Protein AF-0000000074485229 (afdb_homodimer)

Solvent-accessible surface area (backbone atoms only — not comparable to full-atom values): 14677 Å² total; per-residue (Å²): 130,74,82,81,58,68,48,81,66,52,89,73,52,55,22,56,54,26,19,59,48,8,44,33,52,50,49,35,51,49,48,47,48,50,60,67,63,67,78,54,55,74,92,43,44,65,65,57,41,44,62,58,68,31,45,64,41,28,19,51,38,42,52,50,37,56,73,68,61,69,61,50,73,70,50,49,52,42,28,52,41,9,37,64,36,82,64,96,69,74,62,85,91,47,60,66,68,40,46,24,35,19,34,8,39,19,11,42,42,15,43,28,51,38,61,63,33,56,68,61,38,47,53,53,51,51,50,38,52,51,54,50,54,54,50,60,71,72,106,130,74,82,81,57,67,46,83,65,52,90,72,53,54,22,57,54,25,19,58,46,8,45,34,52,51,49,35,52,49,48,46,47,49,60,68,63,67,78,55,54,72,93,42,44,65,66,56,41,44,61,57,68,30,44,65,40,29,19,49,38,41,52,51,38,56,73,68,62,68,59,51,72,70,50,49,51,42,29,51,40,9,38,65,35,83,65,95,70,76,63,86,91,47,58,66,67,39,46,24,36,18,34,8,39,19,12,42,42,15,44,28,50,36,60,63,32,57,69,60,37,48,52,53,50,50,50,40,52,52,53,51,53,54,49,59,73,72,106

Sequence (278 aa):
MNLLQPVKDVKQMNGLTLAYIGDAVYELYVRHHLLSSGNVKPHQLHKRAIQYVSAKAQAKVLLTLLENGILTEEEQSVVRRGRNAKSGTIPKNTDVQTYRYSTAFEALIGYHFLGNNEKRVEELIRNSFVIIESEERKSMNLLQPVKDVKQMNGLTLAYIGDAVYELYVRHHLLSSGNVKPHQLHKRAIQYVSAKAQAKVLLTLLENGILTEEEQSVVRRGRNAKSGTIPKNTDVQTYRYSTAFEALIGYHFLGNNEKRVEELIRNSFVIIESEERKS

Nearest PDB structures (foldseek):
  1u61-assembly1_A  TM=9.847E-01  e=3.976E-12  Bacillus cereus
  4oun-assembly1_A-2  TM=9.691E-01  e=5.513E-11  Bacillus subtilis subsp. subtilis str. 168
  6tnn-assembly1_H  TM=9.520E-01  e=2.582E-11  Bacillus subtilis subsp. subtilis str. 168
  7vws-assembly2_B  TM=2.411E-01  e=7.900E+00  Streptomyces sp.
  6bpc-assembly2_D  TM=1.952E-01  e=6.788E+00  Plasmodium vivax Sal-1

Radius of gyration: 18.54 Å; Cα contacts (8 Å, |Δi|>4): 387; chains: 2; bounding box: 43×51×42 Å

pLDDT: mean 93.27, std 8.28, range [55.69, 98.88]

Foldseek 3Di:
DPPQAADPPLLPDFLQVLLVVLLVVLLVVLLVVLVVVVPADPVCSVVVSCLQNPLQLLLQLQVVCVVVVVDDPSLVVLLVRQLPHDDPDDDPVDDSNSNSNSSSSSSSLSSCSNVVVVVVNVVSSVSSCCSSVVVVVVD/DPPQAADPPLLPDFLQVLLVVLLVVLLVVLLVVLVVVVPADPVCSVVVSCLQNPLQLLLQLQVVCVVVVVDDPSLVVLLVRQLPHDDPDDDPVDDSNSNSNSSSSSSSLSSCSNVVVVVVNVVSSVSSCCSSVVVVVVD

Structure (mmCIF, N/CA/C/O backbone):
data_AF-0000000074485229-model_v1
#
loop_
_entity.id
_entity.type
_entity.pdbx_description
1 polymer 'Mini-ribonuclease 3'
#
loop_
_atom_site.group_PDB
_atom_site.id
_atom_site.type_symbol
_atom_site.label_atom_id
_atom_site.label_alt_id
_atom_site.label_comp_id
_atom_site.label_asym_id
_atom_site.label_entity_id
_atom_site.label_seq_id
_atom_site.pdbx_PDB_ins_code
_atom_site.Cartn_x
_atom_site.Cartn_y
_atom_site.Cartn_z
_atom_site.occupancy
_atom_site.B_iso_or_equiv
_atom_site.auth_seq_id
_atom_site.auth_comp_id
_atom_site.auth_asym_id
_atom_site.auth_atom_id
_atom_site.pdbx_PDB_model_num
ATOM 1 N N . MET A 1 1 ? 7.238 14.938 -12.336 1 55.69 1 MET A N 1
ATOM 2 C CA . MET A 1 1 ? 7.863 13.648 -12.609 1 55.69 1 MET A CA 1
ATOM 3 C C . MET A 1 1 ? 7.109 12.523 -11.914 1 55.69 1 MET A C 1
ATOM 5 O O . MET A 1 1 ? 6.586 12.703 -10.812 1 55.69 1 MET A O 1
ATOM 9 N N . ASN A 1 2 ? 6.668 11.484 -12.57 1 75.62 2 ASN A N 1
ATOM 10 C CA . ASN A 1 2 ? 5.977 10.312 -12.047 1 75.62 2 ASN A CA 1
ATOM 11 C C . ASN A 1 2 ? 6.848 9.539 -11.062 1 75.62 2 ASN A C 1
ATOM 13 O O . ASN A 1 2 ? 7.895 9.016 -11.43 1 75.62 2 ASN A O 1
ATOM 17 N N . LEU A 1 3 ? 6.461 9.641 -9.773 1 85.62 3 LEU A N 1
ATOM 18 C CA . LEU A 1 3 ? 7.254 9.039 -8.703 1 85.62 3 LEU A CA 1
ATOM 19 C C . LEU A 1 3 ? 7.199 7.516 -8.773 1 85.62 3 LEU A C 1
ATOM 21 O O . LEU A 1 3 ? 8.008 6.832 -8.141 1 85.62 3 LEU A O 1
ATOM 25 N N . LEU A 1 4 ? 6.277 6.996 -9.531 1 89 4 LEU A N 1
ATOM 26 C CA . LEU A 1 4 ? 6.176 5.551 -9.703 1 89 4 LEU A CA 1
ATOM 27 C C . LEU A 1 4 ? 6.641 5.141 -11.094 1 89 4 LEU A C 1
ATOM 29 O O . LEU A 1 4 ? 5.891 4.5 -11.844 1 89 4 LEU A O 1
ATOM 33 N N . GLN A 1 5 ? 7.82 5.473 -11.406 1 86.25 5 GLN A N 1
ATOM 34 C CA . GLN A 1 5 ? 8.398 5.164 -12.711 1 86.25 5 GLN A CA 1
ATOM 35 C C . GLN A 1 5 ? 8.797 3.695 -12.805 1 86.25 5 GLN A C 1
ATOM 37 O O . GLN A 1 5 ? 9.117 3.066 -11.789 1 86.25 5 GLN A O 1
ATOM 42 N N . PRO A 1 6 ? 8.773 3.207 -13.984 1 82.88 6 PRO A N 1
ATOM 43 C CA . PRO A 1 6 ? 9.203 1.816 -14.156 1 82.88 6 PRO A CA 1
ATOM 44 C C . PRO A 1 6 ? 10.641 1.582 -13.711 1 82.88 6 PRO A C 1
ATOM 46 O O . PRO A 1 6 ? 11.484 2.477 -13.836 1 82.88 6 PRO A O 1
ATOM 49 N N . VAL A 1 7 ? 10.789 0.484 -13.117 1 83.81 7 VAL A N 1
ATOM 50 C CA . VAL A 1 7 ? 12.125 0.07 -12.719 1 83.81 7 VAL A CA 1
ATOM 51 C C . VAL A 1 7 ? 12.727 -0.832 -13.797 1 83.81 7 VAL A C 1
ATOM 53 O O . VAL A 1 7 ? 12.023 -1.631 -14.414 1 83.81 7 VAL A O 1
ATOM 56 N N . LYS A 1 8 ? 14.008 -0.632 -13.977 1 79.12 8 LYS A N 1
ATOM 57 C CA . LYS A 1 8 ? 14.688 -1.425 -14.992 1 79.12 8 LYS A CA 1
ATOM 58 C C . LYS A 1 8 ? 14.969 -2.84 -14.5 1 79.12 8 LYS A C 1
ATOM 60 O O . LYS A 1 8 ? 15.062 -3.072 -13.289 1 79.12 8 LYS A O 1
ATOM 65 N N . ASP A 1 9 ? 14.984 -3.859 -15.367 1 88.38 9 ASP A N 1
ATOM 66 C CA . ASP A 1 9 ? 15.438 -5.227 -15.141 1 88.38 9 ASP A CA 1
ATOM 67 C C . ASP A 1 9 ? 14.5 -5.965 -14.188 1 88.38 9 ASP A C 1
ATOM 69 O O . ASP A 1 9 ? 14.945 -6.727 -13.328 1 88.38 9 ASP A O 1
ATOM 73 N N . VAL A 1 10 ? 13.227 -5.719 -14.336 1 93.06 10 VAL A N 1
ATOM 74 C CA . VAL A 1 10 ? 12.234 -6.359 -13.484 1 93.06 10 VAL A CA 1
ATOM 75 C C . VAL A 1 10 ? 12.305 -7.875 -13.648 1 93.06 10 VAL A C 1
ATOM 77 O O . VAL A 1 10 ? 12.094 -8.617 -12.688 1 93.06 10 VAL A O 1
ATOM 80 N N . LYS A 1 11 ? 12.664 -8.344 -14.805 1 93 11 LYS A N 1
ATOM 81 C CA . LYS A 1 11 ? 12.703 -9.766 -15.117 1 93 11 LYS A CA 1
ATOM 82 C C . LYS A 1 11 ? 13.773 -10.484 -14.305 1 93 11 LYS A C 1
ATOM 84 O O . LYS A 1 11 ? 13.68 -11.688 -14.062 1 93 11 LYS A O 1
ATOM 89 N N . GLN A 1 12 ? 14.719 -9.719 -13.82 1 92.06 12 GLN A N 1
ATOM 90 C CA . GLN A 1 12 ? 15.836 -10.32 -13.094 1 92.06 12 GLN A CA 1
ATOM 91 C C . GLN A 1 12 ? 15.703 -10.102 -11.594 1 92.06 12 GLN A C 1
ATOM 93 O O . GLN A 1 12 ? 16.531 -10.586 -10.812 1 92.06 12 GLN A O 1
ATOM 98 N N . MET A 1 13 ? 14.734 -9.406 -11.242 1 93.19 13 MET A N 1
ATOM 99 C CA . MET A 1 13 ? 14.562 -9.109 -9.82 1 93.19 13 MET A CA 1
ATOM 100 C C . MET A 1 13 ? 14.164 -10.367 -9.047 1 93.19 13 MET A C 1
ATOM 102 O O . MET A 1 13 ? 13.383 -11.18 -9.539 1 93.19 13 MET A O 1
ATOM 106 N N . ASN A 1 14 ? 14.727 -10.43 -7.875 1 92.81 14 ASN A N 1
ATOM 107 C CA . ASN A 1 14 ? 14.414 -11.617 -7.09 1 92.81 14 ASN A CA 1
ATOM 108 C C . ASN A 1 14 ? 12.977 -11.578 -6.57 1 92.81 14 ASN A C 1
ATOM 110 O O . ASN A 1 14 ? 12.359 -10.516 -6.516 1 92.81 14 ASN A O 1
ATOM 114 N N . GLY A 1 15 ? 12.453 -12.734 -6.164 1 95.38 15 GLY A N 1
ATOM 115 C CA . GLY A 1 15 ? 11.07 -12.906 -5.746 1 95.38 15 GLY A CA 1
ATOM 116 C C . GLY A 1 15 ? 10.703 -12.086 -4.527 1 95.38 15 GLY A C 1
ATOM 117 O O . GLY A 1 15 ? 9.602 -11.547 -4.441 1 95.38 15 GLY A O 1
ATOM 118 N N . LEU A 1 16 ? 11.609 -11.977 -3.611 1 93.88 16 LEU A N 1
ATOM 119 C CA . LEU A 1 16 ? 11.359 -11.242 -2.377 1 93.88 16 LEU A CA 1
ATOM 120 C C . LEU A 1 16 ? 11.125 -9.766 -2.666 1 93.88 16 LEU A C 1
ATOM 122 O O . LEU A 1 16 ? 10.234 -9.148 -2.084 1 93.88 16 LEU A O 1
ATOM 126 N N . THR A 1 17 ? 11.93 -9.219 -3.533 1 94.56 17 THR A N 1
ATOM 127 C CA . THR A 1 17 ? 11.82 -7.816 -3.92 1 94.56 17 THR A CA 1
ATOM 128 C C . THR A 1 17 ? 10.516 -7.559 -4.664 1 94.56 17 THR A C 1
ATOM 130 O O . THR A 1 17 ? 9.836 -6.562 -4.40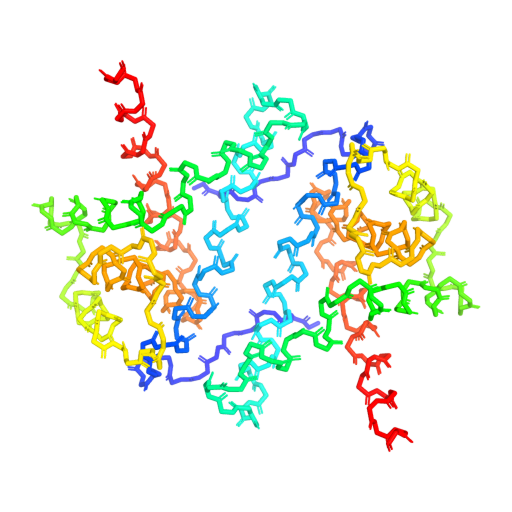6 1 94.56 17 THR A O 1
ATOM 133 N N . LEU A 1 18 ? 10.195 -8.438 -5.566 1 96.94 18 LEU A N 1
ATOM 134 C CA . LEU A 1 18 ? 8.938 -8.312 -6.293 1 96.94 18 LEU A CA 1
ATOM 135 C C . LEU A 1 18 ? 7.75 -8.383 -5.336 1 96.94 18 LEU A C 1
ATOM 137 O O . LEU A 1 18 ? 6.816 -7.586 -5.445 1 96.94 18 LEU A O 1
ATOM 141 N N . ALA A 1 19 ? 7.816 -9.336 -4.418 1 97.5 19 ALA A N 1
ATOM 142 C CA . ALA A 1 19 ? 6.73 -9.523 -3.459 1 97.5 19 ALA A CA 1
ATOM 143 C C . ALA A 1 19 ? 6.598 -8.305 -2.543 1 97.5 19 ALA A C 1
ATOM 145 O O . ALA A 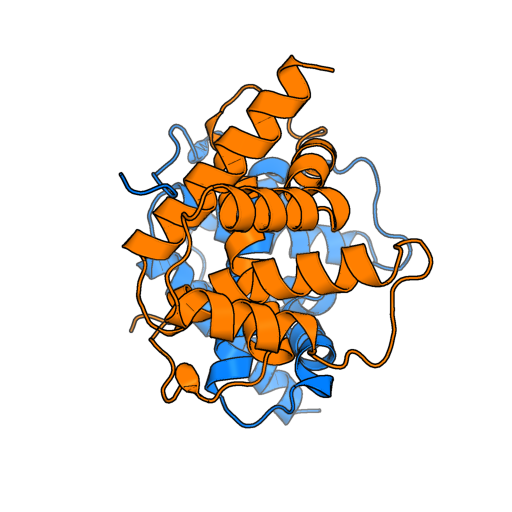1 19 ? 5.488 -7.945 -2.141 1 97.5 19 ALA A O 1
ATOM 146 N N . TYR A 1 20 ? 7.715 -7.695 -2.299 1 96.12 20 TYR A N 1
ATOM 147 C CA . TYR A 1 20 ? 7.77 -6.512 -1.448 1 96.12 20 TYR A CA 1
ATOM 148 C C . TYR A 1 20 ? 6.918 -5.387 -2.023 1 96.12 20 TYR A C 1
ATOM 150 O O . TYR A 1 20 ? 6.109 -4.785 -1.312 1 96.12 20 TYR A O 1
ATOM 158 N N . ILE A 1 21 ? 7.035 -5.156 -3.303 1 97.62 21 ILE A N 1
ATOM 159 C CA . ILE A 1 21 ? 6.277 -4.086 -3.943 1 97.62 21 ILE A CA 1
ATOM 160 C C . ILE A 1 21 ? 4.867 -4.574 -4.258 1 97.62 21 ILE A C 1
ATOM 162 O O . ILE A 1 21 ? 3.908 -3.799 -4.199 1 97.62 21 ILE A O 1
ATOM 166 N N . GLY A 1 22 ? 4.746 -5.824 -4.625 1 98.44 22 GLY A N 1
ATOM 167 C CA . GLY A 1 22 ? 3.449 -6.387 -4.98 1 98.44 22 GLY A CA 1
ATOM 168 C C . GLY A 1 22 ? 2.455 -6.359 -3.836 1 98.44 22 GLY A C 1
ATOM 169 O O . GLY A 1 22 ? 1.265 -6.113 -4.047 1 98.44 22 GLY A O 1
ATOM 170 N N . ASP A 1 23 ? 2.961 -6.617 -2.686 1 98.31 23 ASP A N 1
ATOM 171 C CA . ASP A 1 23 ? 2.121 -6.566 -1.492 1 98.31 23 ASP A CA 1
ATOM 172 C C . ASP A 1 23 ? 1.489 -5.188 -1.323 1 98.31 23 ASP A C 1
ATOM 174 O O . ASP A 1 23 ? 0.293 -5.078 -1.044 1 98.31 23 ASP A O 1
ATOM 178 N N . ALA A 1 24 ? 2.273 -4.148 -1.506 1 98.44 24 ALA A N 1
ATOM 179 C CA . ALA A 1 24 ? 1.776 -2.783 -1.363 1 98.44 24 ALA A CA 1
ATOM 180 C C . ALA A 1 24 ? 0.773 -2.447 -2.463 1 98.44 24 ALA A C 1
ATOM 182 O O . ALA A 1 24 ? -0.243 -1.796 -2.205 1 98.44 24 ALA A O 1
ATOM 183 N N . VAL A 1 25 ? 1.043 -2.912 -3.615 1 98.62 25 VAL A N 1
ATOM 184 C CA . VAL A 1 25 ? 0.147 -2.666 -4.738 1 98.62 25 VAL A CA 1
ATOM 185 C C . VAL A 1 25 ? -1.203 -3.328 -4.48 1 98.62 25 VAL A C 1
ATOM 187 O O . VAL A 1 25 ? -2.25 -2.686 -4.59 1 98.62 25 VAL A O 1
ATOM 190 N N . TYR A 1 26 ? -1.131 -4.562 -4.117 1 98.81 26 TYR A N 1
ATOM 191 C CA . TYR A 1 26 ? -2.357 -5.32 -3.896 1 98.81 26 TYR A CA 1
ATOM 192 C C . TYR A 1 26 ? -3.178 -4.711 -2.766 1 98.81 26 TYR A C 1
ATOM 194 O O . TYR A 1 26 ? -4.398 -4.57 -2.883 1 98.81 26 TYR A O 1
ATOM 202 N N . GLU A 1 27 ? -2.479 -4.336 -1.732 1 98.62 27 GLU A N 1
ATOM 203 C CA . GLU A 1 27 ? -3.123 -3.709 -0.583 1 98.62 27 GLU A CA 1
ATOM 204 C C . GLU A 1 27 ? -3.875 -2.445 -0.994 1 98.62 27 GLU A C 1
ATOM 206 O O . GLU A 1 27 ? -5.008 -2.223 -0.561 1 98.62 27 GLU A O 1
ATOM 211 N N . LEU A 1 28 ? -3.277 -1.666 -1.803 1 98.31 28 LEU A N 1
ATOM 212 C CA . LEU A 1 28 ? -3.898 -0.421 -2.242 1 98.31 28 LEU A CA 1
ATOM 213 C C . LEU A 1 28 ? -5.18 -0.696 -3.021 1 98.31 28 LEU A C 1
ATOM 215 O O . LEU A 1 28 ? -6.203 -0.048 -2.793 1 98.31 28 LEU A O 1
ATOM 219 N N . TYR A 1 29 ? -5.152 -1.66 -3.896 1 98.25 29 TYR A N 1
ATOM 220 C CA . TYR A 1 29 ? -6.324 -1.98 -4.703 1 98.25 29 TYR A CA 1
ATOM 221 C C . TYR A 1 29 ? -7.445 -2.537 -3.834 1 98.25 29 TYR A C 1
ATOM 223 O O . TYR A 1 29 ? -8.617 -2.203 -4.031 1 98.25 29 TYR A O 1
ATOM 231 N N . VAL A 1 30 ? -7.094 -3.379 -2.9 1 98.25 30 VAL A N 1
ATOM 232 C CA . VAL A 1 30 ? -8.086 -3.975 -2.014 1 98.25 30 VAL A CA 1
ATOM 233 C C . VAL A 1 30 ? -8.766 -2.883 -1.192 1 98.25 30 VAL A C 1
ATOM 235 O O . VAL A 1 30 ? -9.992 -2.842 -1.099 1 98.25 30 VAL A O 1
ATOM 238 N N . ARG A 1 31 ? -7.949 -2.014 -0.614 1 97.75 31 ARG A N 1
ATOM 239 C CA . ARG A 1 31 ? -8.5 -0.955 0.225 1 97.75 31 ARG A CA 1
ATOM 240 C C . ARG A 1 31 ? -9.383 -0.015 -0.588 1 97.75 31 ARG A C 1
ATOM 242 O O . ARG A 1 31 ? -10.453 0.39 -0.13 1 97.75 31 ARG A O 1
ATOM 249 N N . HIS A 1 32 ? -8.914 0.274 -1.77 1 97.19 32 HIS A N 1
ATOM 250 C CA . HIS A 1 32 ? -9.727 1.117 -2.639 1 97.19 32 HIS A CA 1
ATOM 251 C C . HIS A 1 32 ? -11.047 0.437 -2.992 1 97.19 32 HIS A C 1
ATOM 253 O O . HIS A 1 32 ? -12.102 1.077 -2.992 1 97.19 32 HIS A O 1
ATOM 259 N N . HIS A 1 33 ? -11.016 -0.812 -3.318 1 96.19 33 HIS A N 1
ATOM 260 C CA . HIS A 1 33 ? -12.195 -1.604 -3.654 1 96.19 33 HIS A CA 1
ATOM 261 C C . HIS A 1 33 ? -13.211 -1.589 -2.518 1 96.19 33 HIS A C 1
ATOM 263 O O . HIS A 1 33 ? -14.398 -1.369 -2.748 1 96.19 33 HIS A O 1
ATOM 269 N N . LEU A 1 34 ? -12.734 -1.811 -1.323 1 95.5 34 LEU A N 1
ATOM 270 C CA . LEU A 1 34 ? -13.594 -1.853 -0.15 1 95.5 34 LEU A CA 1
ATOM 271 C C . LEU A 1 34 ? -14.211 -0.483 0.123 1 95.5 34 LEU A C 1
ATOM 273 O O . LEU A 1 34 ? -15.391 -0.381 0.457 1 95.5 34 LEU A O 1
ATOM 277 N N . LEU A 1 35 ? -13.414 0.523 -0.069 1 93.25 35 LEU A N 1
ATOM 278 C CA . LEU A 1 35 ? -13.891 1.885 0.14 1 93.25 35 LEU A CA 1
ATOM 279 C C . LEU A 1 35 ? -14.945 2.256 -0.9 1 93.25 35 LEU A C 1
ATOM 281 O O . LEU A 1 35 ? -15.961 2.869 -0.568 1 93.25 35 LEU A O 1
ATOM 285 N N . SER A 1 36 ? -14.68 1.874 -2.09 1 90.5 36 SER A N 1
ATOM 286 C CA . SER A 1 36 ? -15.531 2.26 -3.213 1 90.5 36 SER A CA 1
ATOM 287 C C . SER A 1 36 ? -16.844 1.489 -3.203 1 90.5 36 SER A C 1
ATOM 289 O O . SER A 1 36 ? -17.828 1.924 -3.805 1 90.5 36 SER A O 1
ATOM 291 N N . SER A 1 37 ? -16.844 0.383 -2.592 1 87.19 37 SER A N 1
ATOM 292 C CA . SER A 1 37 ? -18.062 -0.42 -2.545 1 87.19 37 SER A CA 1
ATOM 293 C C . SER A 1 37 ? -19.125 0.256 -1.702 1 87.19 37 SER A C 1
ATOM 295 O O . SER A 1 37 ? -20.328 0.015 -1.899 1 87.19 37 SER A O 1
ATOM 297 N N . GLY A 1 38 ? -18.75 1.094 -0.74 1 81.62 38 GLY A N 1
ATOM 298 C CA . GLY A 1 38 ? -19.672 1.838 0.1 1 81.62 38 GLY A CA 1
ATOM 299 C C . GLY A 1 38 ? -20.422 0.961 1.09 1 81.62 38 GLY A C 1
ATOM 300 O O . GLY A 1 38 ? -21.219 1.456 1.887 1 81.62 38 GLY A O 1
ATOM 301 N N . ASN A 1 39 ? -20.156 -0.264 1.121 1 81.12 39 ASN A N 1
ATOM 302 C CA . ASN A 1 39 ? -20.891 -1.204 1.95 1 81.12 39 ASN A CA 1
ATOM 303 C C . ASN A 1 39 ? -20.125 -1.563 3.219 1 81.12 39 ASN A C 1
ATOM 305 O O . ASN A 1 39 ? -20.594 -2.389 4.012 1 81.12 39 ASN A O 1
ATOM 309 N N . VAL A 1 40 ? -19 -0.983 3.365 1 85.75 40 VAL A N 1
ATOM 310 C CA . VAL A 1 40 ? -18.203 -1.343 4.531 1 85.75 40 VAL A CA 1
ATOM 311 C C . VAL A 1 40 ? -18.016 -0.12 5.426 1 85.75 40 VAL A C 1
ATOM 313 O O . VAL A 1 40 ? -17.578 0.935 4.965 1 85.75 40 VAL A O 1
ATOM 316 N N . LYS A 1 41 ? -18.359 -0.248 6.691 1 88.19 41 LYS A N 1
ATOM 317 C CA . LYS A 1 41 ? -18.156 0.825 7.66 1 88.19 41 LYS A CA 1
ATOM 318 C C . LYS A 1 41 ? -16.672 1.042 7.941 1 88.19 41 LYS A C 1
ATOM 320 O O . LYS A 1 41 ? -15.891 0.09 7.938 1 88.19 41 LYS A O 1
ATOM 325 N N . PRO A 1 42 ? -16.312 2.24 8.25 1 87.19 42 PRO A N 1
ATOM 326 C CA . PRO A 1 42 ? -14.906 2.559 8.484 1 87.19 42 PRO A CA 1
ATOM 327 C C . PRO A 1 42 ? -14.25 1.621 9.492 1 87.19 42 PRO A C 1
ATOM 329 O O . PRO A 1 42 ? -13.109 1.187 9.281 1 87.19 42 PRO A O 1
ATOM 332 N N . HIS A 1 43 ? -15 1.283 10.5 1 88.31 43 HIS A N 1
ATOM 333 C CA . HIS A 1 43 ? -14.406 0.498 11.57 1 88.31 43 HIS A CA 1
ATOM 334 C C . HIS A 1 43 ? -14.273 -0.968 11.172 1 88.31 43 HIS A C 1
ATOM 336 O O . HIS A 1 43 ? -13.633 -1.753 11.883 1 88.31 43 HIS A O 1
ATOM 342 N N . GLN A 1 44 ? -14.773 -1.329 9.977 1 93.56 44 GLN A N 1
ATOM 343 C CA . GLN A 1 44 ? -14.727 -2.715 9.523 1 93.56 44 GLN A CA 1
ATOM 344 C C . GLN A 1 44 ? -13.773 -2.873 8.344 1 93.56 44 GLN A C 1
ATOM 346 O O . GLN A 1 44 ? -13.492 -3.992 7.91 1 93.56 44 GLN A O 1
ATOM 351 N N . LEU A 1 45 ? -13.305 -1.81 7.855 1 94.81 45 LEU A N 1
ATOM 352 C CA . LEU A 1 45 ? -12.508 -1.817 6.633 1 94.81 45 LEU A CA 1
ATOM 353 C C . LEU A 1 45 ? -11.289 -2.717 6.785 1 94.81 45 LEU A C 1
ATOM 355 O O . LEU A 1 45 ? -11 -3.537 5.91 1 94.81 45 LEU A O 1
ATOM 359 N N . HIS A 1 46 ? -10.633 -2.594 7.961 1 93.94 46 HIS A N 1
ATOM 360 C CA . HIS A 1 46 ? -9.422 -3.379 8.188 1 93.94 46 HIS A CA 1
ATOM 361 C C . HIS A 1 46 ? -9.734 -4.871 8.219 1 93.94 46 HIS A C 1
ATOM 363 O O . HIS A 1 46 ? -9.039 -5.664 7.578 1 93.94 46 HIS A O 1
ATOM 369 N N . LYS A 1 47 ? -10.688 -5.125 8.93 1 95.06 47 LYS A N 1
ATOM 370 C CA . LYS A 1 47 ? -11.086 -6.52 9.055 1 95.06 47 LYS A CA 1
ATOM 371 C C . LYS A 1 47 ? -11.484 -7.105 7.703 1 95.06 47 LYS A C 1
ATOM 373 O O . LYS A 1 47 ? -11.109 -8.234 7.371 1 95.06 47 LYS A O 1
ATOM 378 N N . ARG A 1 48 ? -12.234 -6.375 6.938 1 96.12 48 ARG A N 1
ATOM 379 C CA . ARG A 1 48 ? -12.664 -6.836 5.625 1 96.12 48 ARG A CA 1
ATOM 380 C C . ARG A 1 48 ? -11.477 -6.969 4.672 1 96.12 48 ARG A C 1
ATOM 382 O O . ARG A 1 48 ? -11.453 -7.863 3.824 1 96.12 48 ARG A O 1
ATOM 389 N N . ALA A 1 49 ? -10.562 -6.102 4.816 1 97.62 49 ALA A N 1
ATOM 390 C CA . ALA A 1 49 ? -9.375 -6.156 3.959 1 97.62 49 ALA A CA 1
ATOM 391 C C . ALA A 1 49 ? -8.609 -7.457 4.172 1 97.62 49 ALA A C 1
ATOM 393 O O . ALA A 1 49 ? -8.039 -8.016 3.229 1 97.62 49 ALA A O 1
ATOM 394 N N . ILE A 1 50 ? -8.586 -7.902 5.375 1 97.38 50 ILE A N 1
ATOM 395 C CA . ILE A 1 50 ? -7.852 -9.109 5.727 1 97.38 50 ILE A CA 1
ATOM 396 C C . ILE A 1 50 ? -8.359 -10.281 4.883 1 97.38 50 ILE A C 1
ATOM 398 O O . ILE A 1 50 ? -7.578 -11.148 4.484 1 97.38 50 ILE A O 1
ATOM 402 N N . GLN A 1 51 ? -9.578 -10.266 4.473 1 96.88 51 GLN A N 1
ATOM 403 C CA . GLN A 1 51 ? -10.18 -11.328 3.672 1 96.88 51 GLN A CA 1
ATOM 404 C C . GLN A 1 51 ? -9.555 -11.383 2.281 1 96.88 51 GLN A C 1
ATOM 406 O O . GLN A 1 51 ? -9.617 -12.414 1.606 1 96.88 51 GLN A O 1
ATOM 411 N N . TYR A 1 52 ? -9 -10.336 1.932 1 98.12 52 TYR A N 1
ATOM 412 C CA . TYR A 1 52 ? -8.391 -10.258 0.607 1 98.12 52 TYR A CA 1
ATOM 413 C C . TYR A 1 52 ? -6.879 -10.414 0.689 1 98.12 52 TYR A C 1
ATOM 415 O O . TYR A 1 52 ? -6.262 -11.023 -0.194 1 98.12 52 TYR A O 1
ATOM 423 N N . VAL A 1 53 ? -6.297 -9.898 1.821 1 98.44 53 VAL A N 1
ATOM 424 C CA . VAL A 1 53 ? -4.848 -9.719 1.787 1 98.44 53 VAL A CA 1
ATOM 425 C C . VAL A 1 53 ? -4.172 -10.812 2.611 1 98.44 53 VAL A C 1
ATOM 427 O O . VAL A 1 53 ? -2.945 -10.938 2.594 1 98.44 53 VAL A O 1
ATOM 430 N N . SER A 1 54 ? -4.922 -11.594 3.314 1 97.25 54 SER A N 1
ATOM 431 C CA . SER A 1 54 ? -4.316 -12.664 4.098 1 97.25 54 SER A CA 1
ATOM 432 C C . SER A 1 54 ? -3.559 -13.641 3.207 1 97.25 54 SER A C 1
ATOM 434 O O . SER A 1 54 ? -3.896 -13.812 2.033 1 97.25 54 SER A O 1
ATOM 436 N N . ALA A 1 55 ? -2.537 -14.281 3.879 1 97.12 55 ALA A N 1
ATOM 437 C CA . ALA A 1 55 ? -1.754 -15.273 3.152 1 97.12 55 ALA A CA 1
ATOM 438 C C . ALA A 1 55 ? -2.654 -16.359 2.576 1 97.12 55 ALA A C 1
ATOM 440 O O . ALA A 1 55 ? -2.473 -16.781 1.431 1 97.12 55 ALA A O 1
ATOM 441 N N . LYS A 1 56 ? -3.578 -16.797 3.328 1 97.25 56 LYS A N 1
ATOM 442 C CA . LYS A 1 56 ? -4.5 -17.844 2.896 1 97.25 56 LYS A CA 1
ATOM 443 C C . LYS A 1 56 ? -5.301 -17.391 1.675 1 97.25 56 LYS A C 1
ATOM 445 O O . LYS A 1 56 ? -5.449 -18.156 0.714 1 97.25 56 LYS A O 1
ATOM 450 N N . ALA A 1 57 ? -5.848 -16.219 1.685 1 98.12 57 ALA A N 1
ATOM 451 C CA . ALA A 1 57 ? -6.629 -15.688 0.569 1 98.12 57 ALA A CA 1
ATOM 452 C C . ALA A 1 57 ? -5.773 -15.562 -0.688 1 98.12 57 ALA A C 1
ATOM 454 O O . ALA A 1 57 ? -6.199 -15.945 -1.778 1 98.12 57 ALA A O 1
ATOM 455 N N . GLN A 1 58 ? -4.594 -15.008 -0.513 1 98.69 58 GLN A N 1
ATOM 456 C CA . GLN A 1 58 ? -3.709 -14.797 -1.652 1 98.69 58 GLN A CA 1
ATOM 457 C C . GLN A 1 58 ? -3.264 -16.125 -2.26 1 98.69 58 GLN A C 1
ATOM 459 O O . GLN A 1 58 ? -3.182 -16.25 -3.482 1 98.69 58 GLN A O 1
ATOM 464 N N . ALA A 1 59 ? -2.959 -17.031 -1.382 1 98.38 59 ALA A N 1
ATOM 465 C CA . ALA A 1 59 ? -2.596 -18.359 -1.864 1 98.38 59 ALA A CA 1
ATOM 466 C C . ALA A 1 59 ? -3.738 -18.984 -2.658 1 98.38 59 ALA A C 1
ATOM 468 O O . ALA A 1 59 ? -3.52 -19.547 -3.736 1 98.38 59 ALA A O 1
ATOM 469 N N . LYS A 1 60 ? -4.91 -18.906 -2.148 1 98.38 60 LYS A N 1
ATOM 470 C CA . LYS A 1 60 ? -6.082 -19.453 -2.83 1 98.38 60 LYS A CA 1
ATOM 471 C C . LYS A 1 60 ? -6.27 -18.812 -4.203 1 98.38 60 LYS A C 1
ATOM 473 O O . LYS A 1 60 ? -6.559 -19.5 -5.184 1 98.38 60 LYS A O 1
ATOM 478 N N . VAL A 1 61 ? -6.148 -17.531 -4.242 1 98.81 61 VAL A N 1
ATOM 479 C CA . VAL A 1 61 ? -6.273 -16.797 -5.5 1 98.81 61 VAL A CA 1
ATOM 480 C C . VAL A 1 61 ? -5.266 -17.344 -6.512 1 98.81 61 VAL A C 1
ATOM 482 O O . VAL A 1 61 ? -5.629 -17.688 -7.641 1 98.81 61 VAL A O 1
ATOM 485 N N . LEU A 1 62 ? -4.02 -17.406 -6.086 1 98.88 62 LEU A N 1
ATOM 486 C CA . LEU A 1 62 ? -2.971 -17.828 -7.012 1 98.88 62 LEU A CA 1
ATOM 487 C C . LEU A 1 62 ? -3.215 -19.25 -7.508 1 98.88 62 LEU A C 1
ATOM 489 O O . LEU A 1 62 ? -3.072 -19.531 -8.703 1 98.88 62 LEU A O 1
ATOM 493 N N . LEU A 1 63 ? -3.516 -20.109 -6.582 1 98.62 63 LEU A N 1
ATOM 494 C CA . LEU A 1 63 ? -3.754 -21.5 -6.949 1 98.62 63 LEU A CA 1
ATOM 495 C C . LEU A 1 63 ? -4.93 -21.609 -7.918 1 98.62 63 LEU A C 1
ATOM 497 O O . LEU A 1 63 ? -4.883 -22.406 -8.867 1 98.62 63 LEU A O 1
ATOM 501 N N . THR A 1 64 ? -5.973 -20.859 -7.699 1 98.75 64 THR A N 1
ATOM 502 C CA . THR A 1 64 ? -7.125 -20.844 -8.594 1 98.75 64 THR A CA 1
ATOM 503 C C . THR A 1 64 ? -6.734 -20.344 -9.977 1 98.75 64 THR A C 1
ATOM 505 O O . THR A 1 64 ? -7.172 -20.891 -10.992 1 98.75 64 THR A O 1
ATOM 508 N N . LEU A 1 65 ? -5.941 -19.297 -10.031 1 98.75 65 LEU A N 1
ATOM 509 C CA . LEU A 1 65 ? -5.469 -18.766 -11.305 1 98.75 65 LEU A CA 1
ATOM 510 C C . LEU A 1 65 ? -4.656 -19.812 -12.062 1 98.75 65 LEU A C 1
ATOM 512 O O . LEU A 1 65 ? -4.793 -19.938 -13.281 1 98.75 65 LEU A O 1
ATOM 516 N N . LEU A 1 66 ? -3.812 -20.5 -11.336 1 98.56 66 LEU A N 1
ATOM 517 C CA . LEU A 1 66 ? -2.994 -21.547 -11.93 1 98.56 66 LEU A CA 1
ATOM 518 C C . LEU A 1 66 ? -3.865 -22.688 -12.461 1 98.56 66 LEU A C 1
ATOM 520 O O . LEU A 1 66 ? -3.688 -23.125 -13.594 1 98.56 66 LEU A O 1
ATOM 524 N N . GLU A 1 67 ? -4.746 -23.062 -11.672 1 98.25 67 GLU A N 1
ATOM 525 C CA . GLU A 1 67 ? -5.629 -24.172 -12.023 1 98.25 67 GLU A CA 1
ATOM 526 C C . GLU A 1 67 ? -6.461 -23.844 -13.258 1 98.25 67 GLU A C 1
ATOM 528 O O . GLU A 1 67 ? -6.734 -24.719 -14.078 1 98.25 67 GLU A O 1
ATOM 533 N N . ASN A 1 68 ? -6.883 -22.625 -13.414 1 98.12 68 ASN A N 1
ATOM 534 C CA . ASN A 1 68 ? -7.75 -22.203 -14.508 1 98.12 68 ASN A CA 1
ATOM 535 C C . ASN A 1 68 ? -6.945 -21.812 -15.75 1 98.12 68 ASN A C 1
ATOM 537 O O . ASN A 1 68 ? -7.512 -21.375 -16.75 1 98.12 68 ASN A O 1
ATOM 541 N N . GLY A 1 69 ? -5.691 -21.891 -15.695 1 97.69 69 GLY A N 1
ATOM 542 C CA . GLY A 1 69 ? -4.844 -21.641 -16.844 1 97.69 69 GLY A CA 1
ATOM 543 C C . GLY A 1 69 ? -4.812 -20.172 -17.25 1 97.69 69 GLY A C 1
ATOM 544 O O . GLY A 1 69 ? -4.668 -19.859 -18.438 1 97.69 69 GLY A O 1
ATOM 545 N N . ILE A 1 70 ? -4.973 -19.344 -16.297 1 98.12 70 ILE A N 1
ATOM 546 C CA . ILE A 1 70 ? -5.086 -17.906 -16.562 1 98.12 70 ILE A CA 1
ATOM 547 C C . ILE A 1 70 ? -3.695 -17.312 -16.75 1 98.12 70 ILE A C 1
ATOM 549 O O . ILE A 1 70 ? -3.537 -16.297 -17.453 1 98.12 70 ILE A O 1
ATOM 553 N N . LEU A 1 71 ? -2.686 -17.891 -16.141 1 98.75 71 LEU A N 1
ATOM 554 C CA . LEU A 1 71 ? -1.347 -17.312 -16.125 1 98.75 71 LEU A CA 1
ATOM 555 C C . LEU A 1 71 ? -0.529 -17.781 -17.328 1 98.75 71 LEU A C 1
ATOM 557 O O . LEU A 1 71 ? -0.6 -18.953 -17.703 1 98.75 71 LEU A O 1
ATOM 561 N N . THR A 1 72 ? 0.175 -16.891 -17.938 1 98.44 72 THR A N 1
ATOM 562 C CA . THR A 1 72 ? 1.095 -17.234 -19.016 1 98.44 72 THR A CA 1
ATOM 563 C C . THR A 1 72 ? 2.301 -18 -18.469 1 98.44 72 THR A C 1
ATOM 565 O O . THR A 1 72 ? 2.508 -18.062 -17.266 1 98.44 72 THR A O 1
ATOM 568 N N . GLU A 1 73 ? 3.109 -18.547 -19.391 1 98.06 73 GLU A N 1
ATOM 569 C CA . GLU A 1 73 ? 4.328 -19.234 -18.984 1 98.06 73 GLU A CA 1
A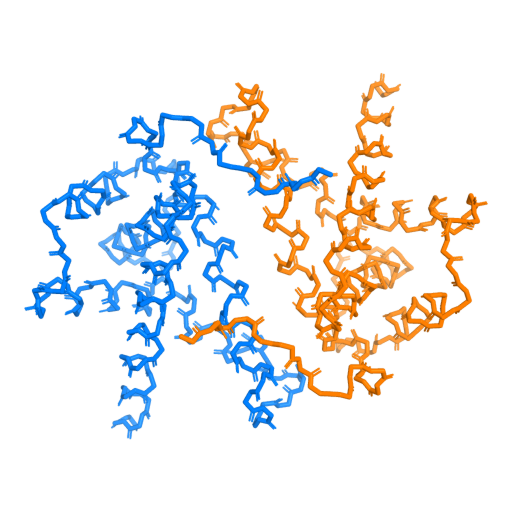TOM 570 C C . GLU A 1 73 ? 5.297 -18.297 -18.281 1 98.06 73 GLU A C 1
ATOM 572 O O . GLU A 1 73 ? 5.953 -18.688 -17.312 1 98.06 73 GLU A O 1
ATOM 577 N N . GLU A 1 74 ? 5.41 -17.141 -18.797 1 98.06 74 GLU A N 1
ATOM 578 C CA . GLU A 1 74 ? 6.266 -16.141 -18.172 1 98.06 74 GLU A CA 1
ATOM 579 C C . GLU A 1 74 ? 5.812 -15.836 -16.75 1 98.06 74 GLU A C 1
ATOM 581 O O . GLU A 1 74 ? 6.637 -15.742 -15.828 1 98.06 74 GLU A O 1
ATOM 586 N N . GLU A 1 75 ? 4.57 -15.734 -16.562 1 98.75 75 GLU A N 1
ATOM 587 C CA . GLU A 1 75 ? 4.008 -15.461 -15.234 1 98.75 75 GLU A CA 1
ATOM 588 C C . GLU A 1 75 ? 4.219 -16.641 -14.289 1 98.75 75 GLU A C 1
ATOM 590 O O . GLU A 1 75 ? 4.473 -16.438 -13.102 1 98.75 75 GLU A O 1
ATOM 595 N N . GLN A 1 76 ? 4.109 -17.828 -14.82 1 98.62 76 GLN A N 1
ATOM 596 C CA . GLN A 1 76 ? 4.355 -19 -13.992 1 98.62 76 GLN A CA 1
ATOM 597 C C . GLN A 1 76 ? 5.805 -19.047 -13.523 1 98.62 76 GLN A C 1
ATOM 599 O O . GLN A 1 76 ? 6.086 -19.5 -12.414 1 98.62 76 GLN A O 1
ATOM 604 N N . SER A 1 77 ? 6.668 -18.562 -14.359 1 98.25 77 SER A N 1
ATOM 605 C CA . SER A 1 77 ? 8.07 -18.469 -13.953 1 98.25 77 SER A CA 1
ATOM 606 C C . SER A 1 77 ? 8.25 -17.484 -12.805 1 98.25 77 SER A C 1
ATOM 608 O O . SER A 1 77 ? 9.016 -17.75 -11.875 1 98.25 77 SER A O 1
ATOM 610 N N . VAL A 1 78 ? 7.566 -16.375 -12.852 1 98.44 78 VAL A N 1
ATOM 611 C CA . VAL A 1 78 ? 7.613 -15.383 -11.789 1 98.44 78 VAL A CA 1
ATOM 612 C C . VAL A 1 78 ? 7.047 -15.977 -10.5 1 98.44 78 VAL A C 1
ATOM 614 O O . VAL A 1 78 ? 7.59 -15.75 -9.414 1 98.44 78 VAL A O 1
ATOM 617 N N . VAL A 1 79 ? 5.941 -16.719 -10.68 1 98.69 79 VAL A N 1
ATOM 618 C CA . VAL A 1 79 ? 5.305 -17.375 -9.547 1 98.69 79 VAL A CA 1
ATOM 619 C C . VAL A 1 79 ? 6.289 -18.328 -8.875 1 98.69 79 VAL A C 1
ATOM 621 O O . VAL A 1 79 ? 6.41 -18.359 -7.648 1 98.69 79 VAL A O 1
ATOM 624 N N . ARG A 1 80 ? 7.012 -19.094 -9.648 1 97.81 80 ARG A N 1
ATOM 625 C CA . ARG A 1 80 ? 8 -20.016 -9.094 1 97.81 80 ARG A CA 1
ATOM 626 C C . ARG A 1 80 ? 9.102 -19.25 -8.359 1 97.81 80 ARG A C 1
ATOM 628 O O . ARG A 1 80 ? 9.531 -19.656 -7.281 1 97.81 80 ARG A O 1
ATOM 635 N N . ARG A 1 81 ? 9.492 -18.219 -8.922 1 96.44 81 ARG A N 1
ATOM 636 C CA . ARG A 1 81 ? 10.508 -17.375 -8.289 1 96.44 81 ARG A CA 1
ATOM 637 C C . ARG A 1 81 ? 10.016 -16.828 -6.953 1 96.44 81 ARG A C 1
ATOM 639 O O . ARG A 1 81 ? 10.766 -16.797 -5.977 1 96.44 81 ARG A O 1
ATOM 646 N N . GLY A 1 82 ? 8.781 -16.375 -6.938 1 97.19 82 GLY A N 1
ATOM 647 C CA . GLY A 1 82 ? 8.18 -15.883 -5.707 1 97.19 82 GLY A CA 1
ATOM 648 C C . GLY A 1 82 ? 8.008 -16.953 -4.652 1 97.19 82 GLY A C 1
ATOM 649 O O . GLY A 1 82 ? 8.273 -16.719 -3.471 1 97.19 82 GLY A O 1
ATOM 650 N N . ARG A 1 83 ? 7.637 -18.047 -5.113 1 96.44 83 ARG A N 1
ATOM 651 C CA . ARG A 1 83 ? 7.41 -19.172 -4.211 1 96.44 83 ARG A CA 1
ATOM 652 C C . ARG A 1 83 ? 8.711 -19.609 -3.537 1 96.44 83 ARG A C 1
ATOM 654 O O . ARG A 1 83 ? 8.703 -20.031 -2.379 1 96.44 83 ARG A O 1
ATOM 661 N N . ASN A 1 84 ? 9.781 -19.469 -4.203 1 93.56 84 ASN A N 1
ATOM 662 C CA . ASN A 1 84 ? 11.07 -19.953 -3.729 1 93.56 84 ASN A CA 1
ATOM 663 C C . ASN A 1 84 ? 11.867 -18.844 -3.037 1 93.56 84 ASN A C 1
ATOM 665 O O . ASN A 1 84 ? 13.023 -19.062 -2.656 1 93.56 84 ASN A O 1
ATOM 669 N N . ALA A 1 85 ? 11.211 -17.75 -3.002 1 89.31 85 ALA A N 1
ATOM 670 C CA . ALA A 1 85 ? 11.906 -16.625 -2.377 1 89.31 85 ALA A CA 1
ATOM 671 C C . ALA A 1 85 ? 12.227 -16.922 -0.915 1 89.31 85 ALA A C 1
ATOM 673 O O . ALA A 1 85 ? 11.383 -17.453 -0.183 1 89.31 85 ALA A O 1
ATOM 674 N N . LYS A 1 86 ? 13.414 -16.891 -0.568 1 75.38 86 LYS A N 1
ATOM 675 C CA . LYS A 1 86 ? 13.859 -17.203 0.785 1 75.38 86 LYS A CA 1
ATOM 676 C C . LYS A 1 86 ? 13.672 -16.016 1.72 1 75.38 86 LYS A C 1
ATOM 678 O O . LYS A 1 86 ? 14.211 -14.938 1.471 1 75.38 86 LYS A O 1
ATOM 683 N N . SER A 1 87 ? 12.547 -16.172 2.527 1 69.19 87 SER A N 1
ATOM 684 C CA . SER A 1 87 ? 12.438 -15.188 3.598 1 69.19 87 SER A CA 1
ATOM 685 C C . SER A 1 87 ? 12.969 -15.742 4.914 1 69.19 87 SER A C 1
ATOM 687 O O . SER A 1 87 ? 12.969 -16.953 5.129 1 69.19 87 SER A O 1
ATOM 689 N N . GLY A 1 88 ? 13.844 -15.094 5.516 1 63.19 88 GLY A N 1
ATOM 690 C CA . GLY A 1 88 ? 14.469 -15.547 6.746 1 63.19 88 GLY A CA 1
ATOM 691 C C . GLY A 1 88 ? 13.477 -16.078 7.758 1 63.19 88 GLY A C 1
ATOM 692 O O . GLY A 1 88 ? 13.797 -16.969 8.547 1 63.19 88 GLY A O 1
ATOM 693 N N . THR A 1 89 ? 12.312 -15.555 7.801 1 67 89 THR A N 1
ATOM 694 C CA . THR A 1 89 ? 11.367 -15.953 8.844 1 67 89 THR A CA 1
ATOM 695 C C . THR A 1 89 ? 9.992 -16.25 8.242 1 67 89 THR A C 1
ATOM 697 O O . THR A 1 89 ? 9.531 -15.516 7.359 1 67 89 THR A O 1
ATOM 700 N N . ILE A 1 90 ? 9.57 -17.422 8.523 1 72.12 90 ILE A N 1
ATOM 701 C CA . ILE A 1 90 ? 8.195 -17.75 8.164 1 72.12 90 ILE A CA 1
ATOM 702 C C . ILE A 1 90 ? 7.262 -17.438 9.328 1 72.12 90 ILE A C 1
ATOM 704 O O . ILE A 1 90 ? 7.543 -17.812 10.477 1 72.12 90 ILE A O 1
ATOM 708 N N . PRO A 1 91 ? 6.156 -16.812 8.953 1 75.5 91 PRO A N 1
ATOM 709 C CA . PRO A 1 91 ? 5.203 -16.516 10.023 1 75.5 91 PRO A CA 1
ATOM 710 C C . PRO A 1 91 ? 4.754 -17.766 10.773 1 75.5 91 PRO A C 1
ATOM 712 O O . PRO A 1 91 ? 4.543 -18.812 10.156 1 75.5 91 PRO A O 1
ATOM 715 N N . LYS A 1 92 ? 4.672 -17.641 12.008 1 76.81 92 LYS A N 1
ATOM 716 C CA . LYS A 1 92 ? 4.383 -18.766 12.906 1 76.81 92 LYS A CA 1
ATOM 717 C C . LYS A 1 92 ? 2.992 -19.328 12.641 1 76.81 92 LYS A C 1
ATOM 719 O O . LYS A 1 92 ? 2.789 -20.547 12.719 1 76.81 92 LYS A O 1
ATOM 724 N N . ASN A 1 93 ? 2.131 -18.547 12.352 1 85.62 93 ASN A N 1
ATOM 725 C CA . ASN A 1 93 ? 0.738 -18.969 12.297 1 85.62 93 ASN A CA 1
ATOM 726 C C . ASN A 1 93 ? 0.31 -19.312 10.875 1 85.62 93 ASN A C 1
ATOM 728 O O . ASN A 1 93 ? -0.885 -19.391 10.578 1 85.62 93 ASN A O 1
ATOM 732 N N . THR A 1 94 ? 1.194 -19.438 9.945 1 89.75 94 THR A N 1
ATOM 733 C CA . THR A 1 94 ? 0.905 -19.75 8.547 1 89.75 94 THR A CA 1
ATOM 734 C C . THR A 1 94 ? 1.742 -20.938 8.078 1 89.75 94 THR A C 1
ATOM 736 O O . THR A 1 94 ? 2.941 -21 8.359 1 89.75 94 THR A O 1
ATOM 739 N N . ASP A 1 95 ? 1.043 -21.906 7.512 1 92 95 ASP A N 1
ATOM 740 C CA . ASP A 1 95 ? 1.811 -23.031 6.988 1 92 95 ASP A CA 1
ATOM 741 C C . ASP A 1 95 ? 2.729 -22.594 5.852 1 92 95 ASP A C 1
ATOM 743 O O . ASP A 1 95 ? 2.408 -21.656 5.113 1 92 95 ASP A O 1
ATOM 747 N N . VAL A 1 96 ? 3.748 -23.266 5.652 1 92.88 96 VAL A N 1
ATOM 748 C CA . VAL A 1 96 ? 4.855 -22.906 4.77 1 92.88 96 VAL A CA 1
ATOM 749 C C . VAL A 1 96 ? 4.348 -22.797 3.334 1 92.88 96 VAL A C 1
ATOM 751 O O . VAL A 1 96 ? 4.684 -21.828 2.631 1 92.88 96 VAL A O 1
ATOM 754 N N . GLN A 1 97 ? 3.564 -23.734 2.908 1 94.81 97 GLN A N 1
ATOM 755 C CA . GLN A 1 97 ? 3.086 -23.734 1.529 1 94.81 97 GLN A CA 1
ATOM 756 C C . GLN A 1 97 ? 2.197 -22.516 1.263 1 94.81 97 GLN A C 1
ATOM 758 O O . GLN A 1 97 ? 2.324 -21.859 0.226 1 94.81 97 GLN A O 1
ATOM 763 N N . THR A 1 98 ? 1.31 -22.266 2.186 1 96.69 98 THR A N 1
ATOM 764 C CA . THR A 1 98 ? 0.441 -21.094 2.076 1 96.69 98 THR A CA 1
ATOM 765 C C . THR A 1 98 ? 1.265 -19.812 1.991 1 96.69 98 THR A C 1
ATOM 767 O O . THR A 1 98 ? 0.988 -18.953 1.16 1 96.69 98 THR A O 1
ATOM 770 N N . TYR A 1 99 ? 2.217 -19.734 2.811 1 95.44 99 TYR A N 1
ATOM 771 C CA . TYR A 1 99 ? 3.094 -18.578 2.805 1 95.44 99 TYR A CA 1
ATOM 772 C C . TYR A 1 99 ? 3.811 -18.438 1.467 1 95.44 99 TYR A C 1
ATOM 774 O O . TYR A 1 99 ? 3.887 -17.344 0.904 1 95.44 99 TYR A O 1
ATOM 782 N N . ARG A 1 100 ? 4.328 -19.516 0.943 1 96.19 100 ARG A N 1
ATOM 783 C CA . ARG A 1 100 ? 5.062 -19.516 -0.317 1 96.19 100 ARG A CA 1
ATOM 784 C C . ARG A 1 100 ? 4.176 -19.062 -1.472 1 96.19 100 ARG A C 1
ATOM 786 O O . ARG A 1 100 ? 4.586 -18.25 -2.303 1 96.19 100 ARG A O 1
ATOM 793 N N . TYR A 1 101 ? 2.965 -19.562 -1.476 1 97.94 101 TYR A N 1
ATOM 794 C CA . TYR A 1 101 ? 2.051 -19.203 -2.557 1 97.94 101 TYR A CA 1
ATOM 795 C C . TYR A 1 101 ? 1.579 -17.766 -2.424 1 97.94 101 TYR A C 1
ATOM 797 O O . TYR A 1 101 ? 1.367 -17.078 -3.428 1 97.94 101 TYR A O 1
ATOM 805 N N . SER A 1 102 ? 1.333 -17.328 -1.221 1 98 102 SER A N 1
ATOM 806 C CA . SER A 1 102 ? 0.959 -15.93 -1.03 1 98 102 SER A CA 1
ATOM 807 C C . SER A 1 102 ? 2.074 -14.992 -1.483 1 98 102 SER A C 1
ATOM 809 O O . SER A 1 102 ? 1.819 -14 -2.174 1 98 102 SER A O 1
ATOM 811 N N . THR A 1 103 ? 3.299 -15.344 -1.168 1 97.19 103 THR A N 1
ATOM 812 C CA . THR A 1 103 ? 4.461 -14.586 -1.604 1 97.19 103 THR A CA 1
ATOM 813 C C . THR A 1 103 ? 4.57 -14.586 -3.127 1 97.19 103 THR A C 1
ATOM 815 O O . THR A 1 103 ? 4.891 -13.555 -3.732 1 97.19 103 THR A O 1
ATOM 818 N N . ALA A 1 104 ? 4.277 -15.695 -3.672 1 98.62 104 ALA A N 1
ATOM 819 C CA . ALA A 1 104 ? 4.309 -15.836 -5.125 1 98.62 104 ALA A CA 1
ATOM 820 C C . ALA A 1 104 ? 3.27 -14.93 -5.785 1 98.62 104 ALA A C 1
ATOM 822 O O . ALA A 1 104 ? 3.541 -14.32 -6.82 1 98.62 104 ALA A O 1
ATOM 823 N N . PHE A 1 105 ? 2.09 -14.836 -5.195 1 98.88 105 PHE A N 1
ATOM 824 C CA . PHE A 1 105 ? 1.049 -13.969 -5.723 1 98.88 105 PHE A CA 1
ATOM 825 C C . PHE A 1 105 ? 1.492 -12.508 -5.676 1 98.88 105 PHE A C 1
ATOM 827 O O . PHE A 1 105 ? 1.331 -11.773 -6.652 1 98.88 105 PHE A O 1
ATOM 834 N N . GLU A 1 106 ? 2.053 -12.148 -4.562 1 98.69 106 GLU A N 1
ATOM 835 C CA . GLU A 1 106 ? 2.566 -10.789 -4.418 1 98.69 106 GLU A CA 1
ATOM 836 C C . GLU A 1 106 ? 3.635 -10.484 -5.465 1 98.69 106 GLU A C 1
ATOM 838 O O . GLU A 1 106 ? 3.641 -9.406 -6.059 1 98.69 106 GLU A O 1
ATOM 843 N N . ALA A 1 107 ? 4.508 -11.438 -5.648 1 98.56 107 ALA A N 1
ATOM 844 C CA . ALA A 1 107 ? 5.59 -11.266 -6.617 1 98.56 107 ALA A CA 1
ATOM 845 C C . ALA A 1 107 ? 5.039 -11.055 -8.023 1 98.56 107 ALA A C 1
ATOM 847 O O . ALA A 1 107 ? 5.559 -10.242 -8.789 1 98.56 107 ALA A O 1
ATOM 848 N N . LEU A 1 108 ? 4.02 -11.797 -8.336 1 98.88 108 LEU A N 1
ATOM 849 C CA . LEU A 1 108 ? 3.383 -11.68 -9.648 1 98.88 108 LEU A CA 1
ATOM 850 C C . LEU A 1 108 ? 2.818 -10.281 -9.852 1 98.88 108 LEU A C 1
ATOM 852 O O . LEU A 1 108 ? 3.02 -9.672 -10.906 1 98.88 108 LEU A O 1
ATOM 856 N N . ILE A 1 109 ? 2.154 -9.781 -8.867 1 98.81 109 ILE A N 1
ATOM 857 C CA . ILE A 1 109 ? 1.614 -8.43 -8.914 1 98.81 109 ILE A CA 1
ATOM 858 C C . ILE A 1 109 ? 2.756 -7.422 -9.047 1 98.81 109 ILE A C 1
ATOM 860 O O . ILE A 1 109 ? 2.697 -6.512 -9.875 1 98.81 109 ILE A O 1
ATOM 864 N N . GLY A 1 110 ? 3.77 -7.645 -8.227 1 98.5 110 GLY A N 1
ATOM 865 C CA . GLY A 1 110 ? 4.918 -6.75 -8.266 1 98.5 110 GLY A CA 1
ATOM 866 C C . GLY A 1 110 ? 5.613 -6.738 -9.617 1 98.5 110 GLY A C 1
ATOM 867 O O . GLY A 1 110 ? 6.039 -5.68 -10.086 1 98.5 110 GLY A O 1
ATOM 868 N N . TYR A 1 111 ? 5.695 -7.852 -10.227 1 98.31 111 TYR A N 1
ATOM 869 C CA . TYR A 1 111 ? 6.324 -8.008 -11.539 1 98.31 111 TYR A CA 1
ATOM 870 C C . TYR A 1 111 ? 5.645 -7.125 -12.578 1 98.31 111 TYR A C 1
ATOM 872 O O . TYR A 1 111 ? 6.309 -6.359 -13.281 1 98.31 111 TYR A O 1
ATOM 880 N N . HIS A 1 112 ? 4.398 -7.191 -12.656 1 98.19 112 HIS A N 1
ATOM 881 C CA . HIS A 1 112 ? 3.672 -6.422 -13.656 1 98.19 112 HIS A CA 1
ATOM 882 C C . HIS A 1 112 ? 3.639 -4.941 -13.305 1 98.19 112 HIS A C 1
ATOM 884 O O . HIS A 1 112 ? 3.705 -4.082 -14.188 1 98.19 112 HIS A O 1
ATOM 890 N N . PHE A 1 113 ? 3.578 -4.641 -12.062 1 97.88 113 PHE A N 1
ATOM 891 C CA . PHE A 1 113 ? 3.572 -3.246 -11.641 1 97.88 113 PHE A CA 1
ATOM 892 C C . PHE A 1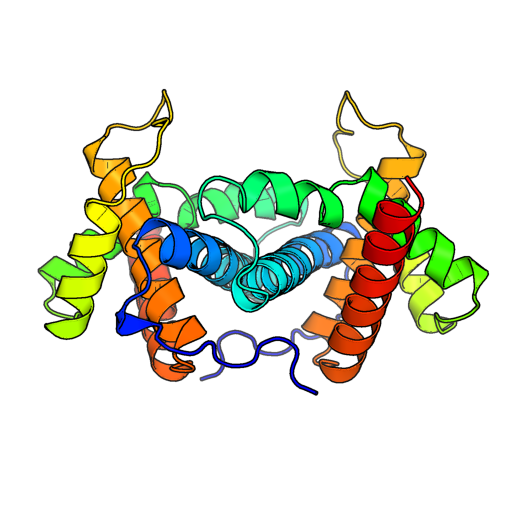 113 ? 4.879 -2.561 -12.016 1 97.88 113 PHE A C 1
ATOM 894 O O . PHE A 1 113 ? 4.875 -1.501 -12.648 1 97.88 113 PHE A O 1
ATOM 901 N N . LEU A 1 114 ? 5.945 -3.197 -11.641 1 96.94 114 LEU A N 1
ATOM 902 C CA . LEU A 1 114 ? 7.258 -2.607 -11.898 1 96.94 114 LEU A CA 1
ATOM 903 C C . LEU A 1 114 ? 7.559 -2.594 -13.391 1 96.94 114 LEU A C 1
ATOM 905 O O . LEU A 1 114 ? 8.312 -1.741 -13.867 1 96.94 114 LEU A O 1
ATOM 909 N N . GLY A 1 115 ? 6.984 -3.508 -14.062 1 95.06 115 GLY A N 1
ATOM 910 C CA . GLY A 1 115 ? 7.16 -3.58 -15.508 1 95.06 115 GLY A CA 1
ATOM 911 C C . GLY A 1 115 ? 6.227 -2.658 -16.266 1 95.06 115 GLY A C 1
ATOM 912 O O . GLY A 1 115 ? 6.188 -2.684 -17.5 1 95.06 115 GLY A O 1
ATOM 913 N N . ASN A 1 116 ? 5.422 -1.887 -15.547 1 94.56 116 ASN A N 1
ATOM 914 C CA . ASN A 1 116 ? 4.484 -0.917 -16.109 1 94.56 116 ASN A CA 1
ATOM 915 C C . ASN A 1 116 ? 3.402 -1.6 -16.938 1 94.56 116 ASN A C 1
ATOM 917 O O . ASN A 1 116 ? 2.971 -1.063 -17.953 1 94.56 116 ASN A O 1
ATOM 921 N N . ASN A 1 117 ? 3.068 -2.791 -16.578 1 95.12 117 ASN A N 1
ATOM 922 C CA . ASN A 1 117 ? 1.94 -3.5 -17.172 1 95.12 117 ASN A CA 1
ATOM 923 C C . ASN A 1 117 ? 0.67 -3.324 -16.344 1 95.12 117 ASN A C 1
ATOM 925 O O . ASN A 1 117 ? 0.133 -4.297 -15.805 1 95.12 117 ASN A O 1
ATOM 929 N N . GLU A 1 118 ? 0.193 -2.186 -16.312 1 95.25 118 GLU A N 1
ATOM 930 C CA . GLU A 1 118 ? -0.93 -1.807 -15.469 1 95.25 118 GLU A CA 1
ATOM 931 C C . GLU A 1 118 ? -2.186 -2.596 -15.828 1 95.25 118 GLU A C 1
ATOM 933 O O . GLU A 1 118 ? -2.955 -2.986 -14.945 1 95.25 118 GLU A O 1
ATOM 938 N N . LYS A 1 119 ? -2.408 -2.764 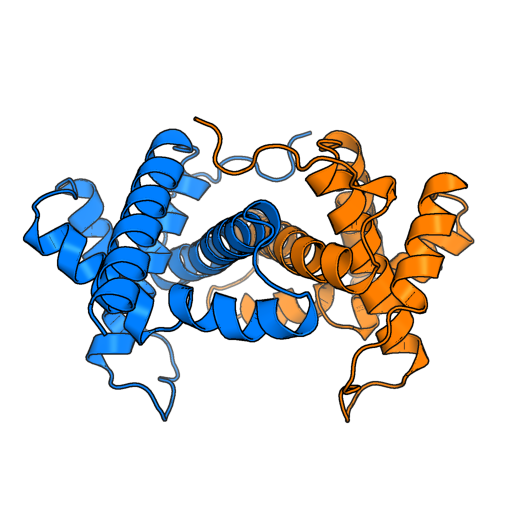-17.094 1 97.12 119 LYS A N 1
ATOM 939 C CA . LYS A 1 119 ? -3.586 -3.504 -17.531 1 97.12 119 LYS A CA 1
ATOM 940 C C . LYS A 1 119 ? -3.59 -4.922 -16.969 1 97.12 119 LYS A C 1
ATOM 942 O O . LYS A 1 119 ? -4.625 -5.406 -16.5 1 97.12 119 LYS A O 1
ATOM 947 N N . ARG A 1 120 ? -2.457 -5.559 -17.031 1 98.12 120 ARG A N 1
ATOM 948 C CA . ARG A 1 120 ? -2.357 -6.926 -16.531 1 98.12 120 ARG A CA 1
ATOM 949 C C . ARG A 1 120 ? -2.492 -6.957 -15.008 1 98.12 120 ARG A C 1
ATOM 951 O O . ARG A 1 120 ? -3.084 -7.887 -14.453 1 98.12 120 ARG A O 1
ATOM 958 N N . VAL A 1 121 ? -1.959 -5.961 -14.289 1 98.38 121 VAL A N 1
ATOM 959 C CA . VAL A 1 121 ? -2.158 -5.836 -12.844 1 98.38 121 VAL A CA 1
ATOM 960 C C . VAL A 1 121 ? -3.65 -5.809 -12.531 1 98.38 121 VAL A C 1
ATOM 962 O O . VAL A 1 121 ? -4.129 -6.586 -11.703 1 98.38 121 VAL A O 1
ATOM 965 N N . GLU A 1 122 ? -4.344 -5.008 -13.25 1 98.25 122 GLU A N 1
ATOM 966 C CA . GLU A 1 122 ? -5.766 -4.832 -12.977 1 98.25 122 GLU A CA 1
ATOM 967 C C . GLU A 1 122 ? -6.551 -6.102 -13.289 1 98.25 122 GLU A C 1
ATOM 969 O O . GLU A 1 122 ? -7.496 -6.449 -12.586 1 98.25 122 GLU A O 1
ATOM 974 N N . GLU A 1 123 ? -6.18 -6.766 -14.312 1 98.5 123 GLU A N 1
ATOM 975 C CA . GLU A 1 123 ? -6.832 -8.023 -14.664 1 98.5 123 GLU A CA 1
ATOM 976 C C . GLU A 1 123 ? -6.66 -9.062 -13.555 1 98.5 123 GLU A C 1
ATOM 978 O O . GLU A 1 123 ? -7.621 -9.719 -13.164 1 98.5 123 GLU A O 1
ATOM 983 N N . LEU A 1 124 ? -5.418 -9.188 -13.07 1 98.75 124 LEU A N 1
ATOM 984 C CA . LEU A 1 124 ? -5.121 -10.156 -12.023 1 98.75 124 LEU A CA 1
ATOM 985 C C . LEU A 1 124 ? -5.852 -9.797 -10.734 1 98.75 124 LEU A C 1
ATOM 987 O O . LEU A 1 124 ? -6.387 -10.68 -10.055 1 98.75 124 LEU A O 1
ATOM 991 N N . ILE A 1 125 ? -5.91 -8.562 -10.438 1 98.56 125 ILE A N 1
ATOM 992 C CA . ILE A 1 125 ? -6.535 -8.102 -9.203 1 98.56 125 ILE A CA 1
ATOM 993 C C . ILE A 1 125 ? -8.055 -8.266 -9.305 1 98.56 125 ILE A C 1
ATOM 995 O O . ILE A 1 125 ? -8.711 -8.672 -8.344 1 98.56 125 ILE A O 1
ATOM 999 N N . ARG A 1 126 ? -8.578 -7.961 -10.461 1 97.88 126 ARG A N 1
ATOM 1000 C CA . ARG A 1 126 ? -10.008 -8.195 -10.672 1 97.88 126 ARG A CA 1
ATOM 1001 C C . ARG A 1 126 ? -10.352 -9.672 -10.477 1 97.88 126 ARG A C 1
ATOM 1003 O O . ARG A 1 126 ? -11.352 -10 -9.828 1 97.88 126 ARG A O 1
ATOM 1010 N N . ASN A 1 127 ? -9.555 -10.523 -11.078 1 98.31 127 ASN A N 1
ATOM 1011 C CA . ASN A 1 127 ? -9.758 -11.961 -10.891 1 98.31 127 ASN A CA 1
ATOM 1012 C C . ASN A 1 127 ? -9.695 -12.352 -9.414 1 98.31 127 ASN A C 1
ATOM 1014 O O . ASN A 1 127 ? -10.492 -13.172 -8.953 1 98.31 127 ASN A O 1
ATOM 1018 N N . SER A 1 128 ? -8.766 -11.742 -8.703 1 98.62 128 SER A N 1
ATOM 1019 C CA . SER A 1 128 ? -8.625 -12.055 -7.281 1 98.62 128 SER A CA 1
ATOM 1020 C C . SER A 1 128 ? -9.875 -11.664 -6.504 1 98.62 128 SER A C 1
ATOM 1022 O O . SER A 1 128 ? -10.32 -12.414 -5.629 1 98.62 128 SER A O 1
ATOM 1024 N N . PHE A 1 129 ? -10.438 -10.477 -6.805 1 97.75 129 PHE A N 1
ATOM 1025 C CA . PHE A 1 129 ? -11.656 -10.031 -6.137 1 97.75 129 PHE A CA 1
ATOM 1026 C C . PHE A 1 129 ? -12.805 -10.992 -6.422 1 97.75 129 PHE A C 1
ATOM 1028 O O . PHE A 1 129 ? -13.547 -11.359 -5.516 1 97.75 129 PHE A O 1
ATOM 1035 N N . VAL A 1 130 ? -12.938 -11.414 -7.691 1 97.5 130 VAL A N 1
ATOM 1036 C CA . VAL A 1 130 ? -14.008 -12.336 -8.086 1 97.5 130 VAL A CA 1
ATOM 1037 C C . VAL A 1 130 ? -13.859 -13.656 -7.336 1 97.5 130 VAL A C 1
ATOM 1039 O O . VAL A 1 130 ? -14.836 -14.188 -6.801 1 97.5 130 VAL A O 1
ATOM 1042 N N . ILE A 1 131 ? -12.68 -14.172 -7.285 1 97.94 131 ILE A N 1
ATOM 1043 C CA . ILE A 1 131 ? -12.406 -15.453 -6.652 1 97.94 131 ILE A CA 1
ATOM 1044 C C . ILE A 1 131 ? -12.727 -15.375 -5.164 1 97.94 131 ILE A C 1
ATOM 1046 O O . ILE A 1 131 ? -13.414 -16.25 -4.625 1 97.94 131 ILE A O 1
ATOM 1050 N N . ILE A 1 132 ? -12.281 -14.336 -4.488 1 97.5 132 ILE A N 1
ATOM 1051 C CA . ILE A 1 132 ? -12.453 -14.188 -3.047 1 97.5 132 ILE A CA 1
ATOM 1052 C C . ILE A 1 132 ? -13.93 -13.984 -2.721 1 97.5 132 ILE A C 1
ATOM 1054 O O . ILE A 1 132 ? -14.461 -14.602 -1.796 1 97.5 132 ILE A O 1
ATOM 1058 N N . GLU A 1 133 ? -14.594 -13.141 -3.455 1 95.5 133 GLU A N 1
ATOM 1059 C CA . GLU A 1 133 ? -15.969 -12.781 -3.154 1 95.5 133 GLU A CA 1
ATOM 1060 C C . GLU A 1 133 ? -16.938 -13.906 -3.52 1 95.5 133 GLU A C 1
ATOM 1062 O O . GLU A 1 133 ? -18 -14.031 -2.926 1 95.5 133 GLU A O 1
ATOM 1067 N N . SER A 1 134 ? -16.531 -14.688 -4.539 1 94.38 134 SER A N 1
ATOM 1068 C CA . SER A 1 134 ? -17.328 -15.859 -4.871 1 94.38 134 SER A CA 1
ATOM 1069 C C . SER A 1 134 ? -17.281 -16.906 -3.764 1 94.38 134 SER A C 1
ATOM 1071 O O . SER A 1 134 ? -18.25 -17.625 -3.531 1 94.38 134 SER A O 1
ATOM 1073 N N . GLU A 1 135 ? -16.203 -17 -3.074 1 88.75 135 GLU A N 1
ATOM 1074 C CA . GLU A 1 135 ? -16.062 -17.938 -1.971 1 88.75 135 GLU A CA 1
ATOM 1075 C C . GLU A 1 135 ? -16.844 -17.484 -0.742 1 88.75 135 GLU A C 1
ATOM 1077 O O . GLU A 1 135 ? -17.344 -18.312 0.022 1 88.75 135 GLU A O 1
ATOM 1082 N N . GLU A 1 136 ? -16.859 -16.203 -0.481 1 82.81 136 GLU A N 1
ATOM 1083 C CA . GLU A 1 136 ? -17.609 -15.656 0.649 1 82.81 136 GLU A CA 1
ATOM 1084 C C . GLU A 1 136 ? -19.109 -15.906 0.498 1 82.81 136 GLU A C 1
ATOM 1086 O O . GLU A 1 136 ? -19.812 -16.078 1.491 1 82.81 136 GLU A O 1
ATOM 1091 N N . ARG A 1 137 ? -19.531 -15.828 -0.698 1 79.25 137 ARG A N 1
ATOM 1092 C CA . ARG A 1 137 ? -20.938 -16.078 -0.955 1 79.25 137 ARG A CA 1
ATOM 1093 C C . ARG A 1 137 ? -21.281 -17.547 -0.738 1 79.25 137 ARG A C 1
ATOM 1095 O O . ARG A 1 137 ? -22.422 -17.891 -0.391 1 79.25 137 ARG A O 1
ATOM 1102 N N . LYS A 1 138 ? -20.312 -18.406 -0.918 1 75.94 138 LYS A N 1
ATOM 1103 C CA . LYS A 1 138 ? -20.562 -19.828 -0.752 1 75.94 138 LYS A CA 1
ATOM 1104 C C . LYS A 1 138 ? -20.469 -20.234 0.716 1 75.94 138 LYS A C 1
ATOM 1106 O O . LYS A 1 138 ? -21.047 -21.25 1.12 1 75.94 138 LYS A O 1
ATOM 1111 N N . SER A 1 139 ? -19.859 -19.516 1.539 1 66.75 139 SER A N 1
ATOM 1112 C CA . SER A 1 139 ? -19.719 -19.859 2.949 1 66.75 139 SER A CA 1
ATOM 1113 C C . SER A 1 139 ? -20.875 -19.297 3.773 1 66.75 139 SER A C 1
ATOM 1115 O O . SER A 1 139 ? -21.344 -19.922 4.723 1 66.75 139 SER A O 1
ATOM 1117 N N . MET B 1 1 ? -10.969 -1.234 -17.547 1 56.16 1 MET B N 1
ATOM 1118 C CA . MET B 1 1 ? -11.523 -0.284 -16.594 1 56.16 1 MET B CA 1
ATOM 1119 C C . MET B 1 1 ? -10.539 -0.002 -15.469 1 56.16 1 MET B C 1
ATOM 1121 O O . MET B 1 1 ? -9.789 -0.888 -15.055 1 56.16 1 MET B O 1
ATOM 1125 N N . ASN B 1 2 ? -10.164 1.211 -15.156 1 76.06 2 ASN B N 1
ATOM 1126 C CA . ASN B 1 2 ? -9.266 1.646 -14.094 1 76.06 2 ASN B CA 1
ATOM 1127 C C . ASN B 1 2 ? -9.828 1.3 -12.719 1 76.06 2 ASN B C 1
ATOM 1129 O O . ASN B 1 2 ? -10.875 1.813 -12.32 1 76.06 2 ASN B O 1
ATOM 1133 N N . LEU B 1 3 ? -9.195 0.303 -12.078 1 85.94 3 LEU B N 1
ATOM 1134 C CA . LEU B 1 3 ? -9.68 -0.202 -10.797 1 85.94 3 LEU B CA 1
ATOM 1135 C C . LEU B 1 3 ? -9.477 0.831 -9.695 1 85.94 3 LEU B C 1
ATOM 1137 O O . LEU B 1 3 ? -10.047 0.707 -8.609 1 85.94 3 LEU B O 1
ATOM 1141 N N . LEU B 1 4 ? -8.703 1.823 -9.961 1 89.5 4 LEU B N 1
ATOM 1142 C CA . LEU B 1 4 ? -8.484 2.891 -8.992 1 89.5 4 LEU B CA 1
ATOM 1143 C C . LEU B 1 4 ? -9.188 4.172 -9.422 1 89.5 4 LEU B C 1
ATOM 1145 O O . LEU B 1 4 ? -8.562 5.223 -9.555 1 89.5 4 LEU B O 1
ATOM 1149 N N . GLN B 1 5 ? -10.438 4.082 -9.609 1 86.62 5 GLN B N 1
ATOM 1150 C CA . GLN B 1 5 ? -11.25 5.211 -10.047 1 86.62 5 GLN B CA 1
ATOM 1151 C C . GLN B 1 5 ? -11.5 6.184 -8.898 1 86.62 5 GLN B C 1
ATOM 1153 O O . GLN B 1 5 ? -11.516 5.785 -7.73 1 86.62 5 GLN B O 1
ATOM 1158 N N . PRO B 1 6 ? -11.672 7.391 -9.258 1 83.81 6 PRO B N 1
ATOM 1159 C CA . PRO B 1 6 ? -11.984 8.367 -8.211 1 83.81 6 PRO B CA 1
ATOM 1160 C C . PRO B 1 6 ? -13.266 8.031 -7.453 1 83.81 6 PRO B C 1
ATOM 1162 O O . PRO B 1 6 ? -14.195 7.453 -8.023 1 83.81 6 PRO B O 1
ATOM 1165 N N . VAL B 1 7 ? -13.18 8.281 -6.223 1 84.31 7 VAL B N 1
ATOM 1166 C CA . VAL B 1 7 ? -14.359 8.102 -5.379 1 84.31 7 VAL B CA 1
ATOM 1167 C C . VAL B 1 7 ? -15.086 9.43 -5.215 1 84.31 7 VAL B C 1
ATOM 1169 O O . VAL B 1 7 ? -14.461 10.484 -5.121 1 84.31 7 VAL B O 1
ATOM 1172 N N . LYS B 1 8 ? -16.391 9.32 -5.211 1 79.38 8 LYS B N 1
ATOM 1173 C CA . LYS B 1 8 ? -17.203 10.531 -5.082 1 79.38 8 LYS B CA 1
ATOM 1174 C C . LYS B 1 8 ? -17.219 11.031 -3.637 1 79.38 8 LYS B C 1
ATOM 1176 O O . LYS B 1 8 ? -17.031 10.242 -2.703 1 79.38 8 LYS B O 1
ATOM 1181 N N . ASP B 1 9 ? -17.312 12.344 -3.396 1 88.5 9 ASP B N 1
ATOM 1182 C CA . ASP B 1 9 ? -17.562 13 -2.113 1 88.5 9 ASP B CA 1
ATOM 1183 C C . ASP B 1 9 ? -16.375 12.836 -1.175 1 88.5 9 ASP B C 1
ATOM 1185 O O . ASP B 1 9 ? -16.547 12.633 0.028 1 88.5 9 ASP B O 1
ATOM 1189 N N . VAL B 1 10 ? -15.195 12.922 -1.721 1 93.12 10 VAL B N 1
ATOM 1190 C CA . VAL B 1 10 ? -13.977 12.789 -0.931 1 93.12 10 VAL B CA 1
ATOM 1191 C C . VAL B 1 10 ? -13.93 13.875 0.136 1 93.12 10 VAL B C 1
ATOM 1193 O O . VAL B 1 10 ? -13.438 13.648 1.244 1 93.12 10 VAL B O 1
ATOM 1196 N N . LYS B 1 11 ? -14.477 15.016 -0.139 1 93.12 11 LYS B N 1
ATOM 1197 C CA . LYS B 1 11 ? -14.438 16.172 0.759 1 93.12 11 LYS B CA 1
ATOM 1198 C C . LYS B 1 11 ? -15.227 15.898 2.037 1 93.12 11 LYS B C 1
ATOM 1200 O O . LYS B 1 11 ? -14.961 16.5 3.078 1 93.12 11 LYS B O 1
ATOM 1205 N N . GLN B 1 12 ? -16.125 14.945 1.961 1 92.12 12 GLN B N 1
ATOM 1206 C CA . GLN B 1 12 ? -16.984 14.672 3.107 1 92.12 12 GLN B CA 1
ATOM 1207 C C . GLN B 1 12 ? -16.562 13.398 3.828 1 92.12 12 GLN B C 1
ATOM 1209 O O . GLN B 1 12 ? -17.141 13.031 4.852 1 92.12 12 GLN B O 1
ATOM 1214 N N . MET B 1 13 ? -15.609 12.773 3.305 1 93.19 13 MET B N 1
ATOM 1215 C CA . MET B 1 13 ? -15.164 11.523 3.914 1 93.19 13 MET B CA 1
ATOM 1216 C C . MET B 1 13 ? -14.492 11.781 5.258 1 93.19 13 MET B C 1
ATOM 1218 O O . MET B 1 13 ? -13.758 12.758 5.41 1 93.19 13 MET B O 1
ATOM 1222 N N . ASN B 1 14 ? -14.766 10.875 6.145 1 92.75 14 ASN B N 1
ATOM 1223 C CA . ASN B 1 14 ? -14.172 11.062 7.465 1 92.75 14 ASN B CA 1
ATOM 1224 C C . ASN B 1 14 ? -12.664 10.797 7.441 1 92.75 14 ASN B C 1
ATOM 1226 O O . ASN B 1 14 ? -12.164 10.133 6.531 1 92.75 14 ASN B O 1
ATOM 1230 N N . GLY B 1 15 ? -11.953 11.273 8.461 1 95.25 15 GLY B N 1
ATOM 1231 C CA . GLY B 1 15 ? -10.5 11.219 8.547 1 95.25 15 GLY B CA 1
ATOM 1232 C C . GLY B 1 15 ? -9.961 9.797 8.586 1 95.25 15 GLY B C 1
ATOM 1233 O O . GLY B 1 15 ? -8.922 9.508 7.992 1 95.25 15 GLY B O 1
ATOM 1234 N N . LEU B 1 16 ? -10.641 8.938 9.258 1 93.88 16 LEU B N 1
ATOM 1235 C CA . LEU B 1 16 ? -10.203 7.551 9.391 1 93.88 16 LEU B CA 1
ATOM 1236 C C . LEU B 1 16 ? -10.203 6.844 8.039 1 93.88 16 LEU B C 1
ATOM 1238 O O . LEU B 1 16 ? -9.273 6.094 7.73 1 93.88 16 LEU B O 1
ATOM 1242 N N . THR B 1 17 ? -11.234 7.078 7.273 1 94.56 17 THR B N 1
ATOM 1243 C CA . THR B 1 17 ? -11.367 6.484 5.945 1 94.56 17 THR B CA 1
ATOM 1244 C C . THR B 1 17 ? -10.281 7.02 5.012 1 94.56 17 THR B C 1
ATOM 1246 O O . THR B 1 17 ? -9.672 6.254 4.262 1 94.56 17 THR B O 1
ATOM 1249 N N . LEU B 1 18 ? -10.086 8.305 5.055 1 96.94 18 LEU B N 1
ATOM 1250 C CA . LEU B 1 18 ? -9.031 8.906 4.242 1 96.94 18 LEU B CA 1
ATOM 1251 C C . LEU B 1 18 ? -7.664 8.336 4.621 1 96.94 18 LEU B C 1
ATOM 1253 O O . LEU B 1 18 ? -6.863 8.008 3.744 1 96.94 18 LEU B O 1
ATOM 1257 N N . ALA B 1 19 ? -7.426 8.242 5.926 1 97.44 19 ALA B N 1
ATOM 1258 C CA . ALA B 1 19 ? -6.145 7.734 6.41 1 97.44 19 ALA B CA 1
ATOM 1259 C C . ALA B 1 19 ? -5.941 6.277 6.016 1 97.44 19 ALA B C 1
ATOM 1261 O O . ALA B 1 19 ? -4.816 5.852 5.742 1 97.44 19 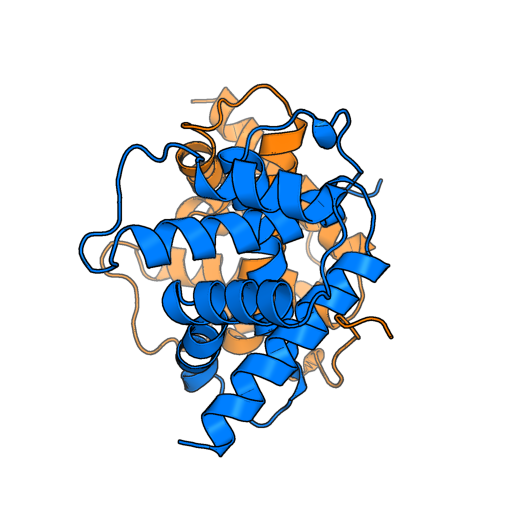ALA B O 1
ATOM 1262 N N . TYR B 1 20 ? -7.039 5.582 5.941 1 96.12 20 TYR B N 1
ATOM 1263 C CA . TYR B 1 20 ? -7.031 4.172 5.566 1 96.12 20 TYR B CA 1
ATOM 1264 C C . TYR B 1 20 ? -6.441 3.979 4.176 1 96.12 20 TYR B C 1
ATOM 1266 O O . TYR B 1 20 ? -5.566 3.133 3.979 1 96.12 20 TYR B O 1
ATOM 1274 N N . ILE B 1 21 ? -6.859 4.797 3.246 1 97.69 21 ILE B N 1
ATOM 1275 C CA . ILE B 1 21 ? -6.367 4.68 1.877 1 97.69 21 ILE B CA 1
ATOM 1276 C C . ILE B 1 21 ? -5.016 5.375 1.752 1 97.69 21 ILE B C 1
ATOM 1278 O O . ILE B 1 21 ? -4.152 4.934 0.991 1 97.69 21 ILE B O 1
ATOM 1282 N N . GLY B 1 22 ? -4.836 6.469 2.453 1 98.44 22 GLY B N 1
ATOM 1283 C CA . GLY B 1 22 ? -3.598 7.227 2.387 1 98.44 22 GLY B CA 1
ATOM 1284 C C . GLY B 1 22 ? -2.387 6.441 2.854 1 98.44 22 GLY B C 1
ATOM 1285 O O . GLY B 1 22 ? -1.301 6.566 2.283 1 98.44 22 GLY B O 1
ATOM 1286 N N . ASP B 1 23 ? -2.607 5.672 3.863 1 98.31 23 ASP B N 1
ATOM 1287 C CA . ASP B 1 23 ? -1.541 4.816 4.375 1 98.31 23 ASP B CA 1
ATOM 1288 C C . ASP B 1 23 ? -1.031 3.869 3.293 1 98.31 23 ASP B C 1
ATOM 1290 O O . ASP B 1 23 ? 0.179 3.709 3.119 1 98.31 23 ASP B O 1
ATOM 1294 N N . ALA B 1 24 ? -1.938 3.264 2.562 1 98.44 24 ALA B N 1
ATOM 1295 C CA . ALA B 1 24 ? -1.566 2.33 1.504 1 98.44 24 ALA B CA 1
ATOM 1296 C C . ALA B 1 24 ? -0.863 3.053 0.358 1 98.44 24 ALA B C 1
ATOM 1298 O O . ALA B 1 24 ? 0.111 2.543 -0.201 1 98.44 24 ALA B O 1
ATOM 1299 N N . VAL B 1 25 ? -1.329 4.203 0.06 1 98.62 25 VAL B N 1
ATOM 1300 C CA . VAL B 1 25 ? -0.727 4.996 -1.009 1 98.62 25 VAL B CA 1
ATOM 1301 C C . VAL B 1 25 ? 0.709 5.359 -0.636 1 98.62 25 VAL B C 1
ATOM 1303 O O . VAL B 1 25 ? 1.636 5.137 -1.419 1 98.62 25 VAL B O 1
ATOM 1306 N N . TYR B 1 26 ? 0.844 5.867 0.54 1 98.81 26 TYR B N 1
ATOM 1307 C CA . TYR B 1 26 ? 2.16 6.309 0.989 1 98.81 26 TYR B CA 1
ATOM 1308 C C . TYR B 1 26 ? 3.139 5.145 1.039 1 98.81 26 TYR B C 1
ATOM 1310 O O . TYR B 1 26 ? 4.285 5.27 0.598 1 98.81 26 TYR B O 1
ATOM 1318 N N . GLU B 1 27 ? 2.643 4.043 1.534 1 98.62 27 GLU B N 1
ATOM 1319 C CA . GLU B 1 27 ? 3.455 2.832 1.621 1 98.62 27 GLU B CA 1
ATOM 1320 C C . GLU B 1 27 ? 3.967 2.412 0.246 1 98.62 27 GLU B C 1
ATOM 1322 O O . GLU B 1 27 ? 5.137 2.055 0.096 1 98.62 27 GLU B O 1
ATOM 1327 N N . LEU B 1 28 ? 3.137 2.473 -0.703 1 98.31 28 LEU B N 1
ATOM 1328 C CA . LEU B 1 28 ? 3.516 2.07 -2.053 1 98.31 28 LEU B CA 1
ATOM 1329 C C . LEU B 1 28 ? 4.617 2.973 -2.6 1 98.31 28 LEU B C 1
ATOM 1331 O O . LEU B 1 28 ? 5.594 2.488 -3.174 1 98.31 28 LEU B O 1
ATOM 1335 N N . TYR B 1 29 ? 4.496 4.254 -2.398 1 98.25 29 TYR B N 1
ATOM 1336 C CA . TYR B 1 29 ? 5.492 5.191 -2.904 1 98.25 29 TYR B CA 1
ATOM 1337 C C . TYR B 1 29 ? 6.824 5.004 -2.193 1 98.25 29 TYR B C 1
ATOM 1339 O O . TYR B 1 29 ? 7.887 5.062 -2.822 1 98.25 29 TYR B O 1
ATOM 1347 N N . VAL B 1 30 ? 6.766 4.797 -0.902 1 98.25 30 VAL B N 1
ATOM 1348 C CA . VAL B 1 30 ? 7.984 4.605 -0.122 1 98.25 30 VAL B CA 1
ATOM 1349 C C . VAL B 1 30 ? 8.711 3.35 -0.596 1 98.25 30 VAL B C 1
ATOM 1351 O O . VAL B 1 30 ? 9.922 3.379 -0.835 1 98.25 30 VAL B O 1
ATOM 1354 N N . ARG B 1 31 ? 7.965 2.27 -0.724 1 97.69 31 ARG B N 1
ATOM 1355 C CA . ARG B 1 31 ? 8.57 1.009 -1.134 1 97.69 31 ARG B CA 1
ATOM 1356 C C . ARG B 1 31 ? 9.164 1.115 -2.537 1 97.69 31 ARG B C 1
ATOM 1358 O O . ARG B 1 31 ? 10.258 0.62 -2.793 1 97.69 31 ARG B O 1
ATOM 1365 N N . HIS B 1 32 ? 8.422 1.779 -3.383 1 97.19 32 HIS B N 1
ATOM 1366 C CA . HIS B 1 32 ? 8.938 1.982 -4.73 1 97.19 32 HIS B CA 1
ATOM 1367 C C . HIS B 1 32 ? 10.203 2.824 -4.715 1 97.19 32 HIS B C 1
ATOM 1369 O O . HIS B 1 32 ? 11.164 2.525 -5.43 1 97.19 32 HIS B O 1
ATOM 1375 N N . HIS B 1 33 ? 10.234 3.869 -3.961 1 96.25 33 HIS B N 1
ATOM 1376 C CA . HIS B 1 33 ? 11.383 4.754 -3.818 1 96.25 33 HIS B CA 1
ATOM 1377 C C . HIS B 1 33 ? 12.617 3.984 -3.355 1 96.25 33 HIS B C 1
ATOM 1379 O O . HIS B 1 33 ? 13.703 4.141 -3.92 1 96.25 33 HIS B O 1
ATOM 1385 N N . LEU B 1 34 ? 12.43 3.158 -2.352 1 95.5 34 LEU B N 1
ATOM 1386 C CA . LEU B 1 34 ? 13.531 2.381 -1.79 1 95.5 34 LEU B CA 1
ATOM 1387 C C . LEU B 1 34 ? 14.039 1.358 -2.799 1 95.5 34 LEU B C 1
ATOM 1389 O O . LEU B 1 34 ? 15.25 1.162 -2.93 1 95.5 34 LEU B O 1
ATOM 1393 N N . LEU B 1 35 ? 13.125 0.783 -3.514 1 93.19 35 LEU B N 1
ATOM 1394 C CA . LEU B 1 35 ? 13.5 -0.198 -4.527 1 93.19 35 LEU B CA 1
ATOM 1395 C C . LEU B 1 35 ? 14.258 0.465 -5.672 1 93.19 35 LEU B C 1
ATOM 1397 O O . LEU B 1 35 ? 15.258 -0.072 -6.152 1 93.19 35 LEU B O 1
ATOM 1401 N N . SER B 1 36 ? 13.773 1.587 -6.055 1 90.5 36 SER B N 1
ATOM 1402 C CA . SER B 1 36 ? 14.32 2.283 -7.219 1 90.5 36 SER B CA 1
ATOM 1403 C C . SER B 1 36 ? 15.68 2.898 -6.914 1 90.5 36 SER B C 1
ATOM 1405 O O . SER B 1 36 ? 16.453 3.178 -7.824 1 90.5 36 SER B O 1
ATOM 1407 N N . SER B 1 37 ? 15.914 3.131 -5.691 1 87.25 37 SER B N 1
ATOM 1408 C CA . SER B 1 37 ? 17.188 3.729 -5.316 1 87.25 37 SER B CA 1
ATOM 1409 C C . SER B 1 37 ? 18.344 2.76 -5.559 1 87.25 37 SER B C 1
ATOM 1411 O O . SER B 1 37 ? 19.484 3.184 -5.758 1 87.25 37 SER B O 1
ATOM 1413 N N . GLY B 1 38 ? 18.094 1.448 -5.523 1 81.69 38 GLY B N 1
ATOM 1414 C CA . GLY B 1 38 ? 19.094 0.424 -5.777 1 81.69 38 GLY B CA 1
ATOM 1415 C C . GLY B 1 38 ? 20.125 0.304 -4.668 1 81.69 38 GLY B C 1
ATOM 1416 O O . GLY B 1 38 ? 21.031 -0.538 -4.734 1 81.69 38 GLY B O 1
ATOM 1417 N N . ASN B 1 39 ? 20 1.044 -3.662 1 81.44 39 ASN B N 1
ATOM 1418 C CA . ASN B 1 39 ? 21 1.089 -2.604 1 81.44 39 ASN B CA 1
ATOM 1419 C C . ASN B 1 39 ? 20.562 0.279 -1.385 1 81.44 39 ASN B C 1
ATOM 1421 O O . ASN B 1 39 ? 21.266 0.248 -0.372 1 81.44 39 ASN B O 1
ATOM 1425 N N . VAL B 1 40 ? 19.422 -0.321 -1.482 1 86.38 40 VAL B N 1
ATOM 1426 C CA . VAL B 1 40 ? 18.938 -1.058 -0.322 1 86.38 40 VAL B CA 1
ATOM 1427 C C . VAL B 1 40 ? 18.812 -2.541 -0.664 1 86.38 40 VAL B C 1
ATOM 1429 O O . VAL B 1 40 ? 18.172 -2.908 -1.652 1 86.38 40 VAL B O 1
ATOM 1432 N N . LYS B 1 41 ? 19.438 -3.373 0.13 1 88.56 41 LYS B N 1
ATOM 1433 C CA . LYS B 1 41 ? 19.344 -4.816 -0.05 1 88.56 41 LYS B CA 1
ATOM 1434 C C . LYS B 1 41 ? 17.938 -5.316 0.28 1 88.56 41 LYS B C 1
ATOM 1436 O O . LYS B 1 41 ? 17.281 -4.785 1.176 1 88.56 41 LYS B O 1
ATOM 1441 N N . PRO B 1 42 ? 17.516 -6.359 -0.369 1 87.38 42 PRO B N 1
ATOM 1442 C CA . PRO B 1 42 ? 16.172 -6.875 -0.16 1 87.38 42 PRO B CA 1
ATOM 1443 C C . PRO B 1 42 ? 15.852 -7.113 1.313 1 87.38 42 PRO B C 1
ATOM 1445 O O . PRO B 1 42 ? 14.75 -6.793 1.77 1 87.38 42 PRO B O 1
ATOM 1448 N N . HIS B 1 43 ? 16.828 -7.59 2.027 1 88.44 43 HIS B N 1
ATOM 1449 C CA . HIS B 1 43 ? 16.578 -7.965 3.412 1 88.44 43 HIS B CA 1
ATOM 1450 C C . HIS B 1 43 ? 16.516 -6.734 4.316 1 88.44 43 HIS B C 1
ATOM 1452 O O . HIS B 1 43 ? 16.156 -6.836 5.488 1 88.44 43 HIS B O 1
ATOM 1458 N N . GLN B 1 44 ? 16.781 -5.551 3.75 1 93.56 44 GLN B N 1
ATOM 1459 C CA . GLN B 1 44 ? 16.797 -4.32 4.535 1 93.56 44 GLN B CA 1
ATOM 1460 C C . GLN B 1 44 ? 15.633 -3.408 4.137 1 93.56 44 GLN B C 1
ATOM 1462 O O . GLN B 1 44 ? 15.383 -2.391 4.785 1 93.56 44 GLN B O 1
ATOM 1467 N N . LEU B 1 45 ? 14.961 -3.766 3.129 1 94.88 45 LEU B N 1
ATOM 1468 C CA . LEU B 1 45 ? 13.93 -2.908 2.559 1 94.88 45 LEU B CA 1
ATOM 1469 C C . LEU B 1 45 ? 12.867 -2.568 3.602 1 94.88 45 LEU B C 1
ATOM 1471 O O . LEU B 1 45 ? 12.492 -1.405 3.754 1 94.88 45 LEU B O 1
ATOM 1475 N N . HIS B 1 46 ? 12.477 -3.611 4.363 1 93.94 46 HIS B N 1
ATOM 1476 C CA . HIS B 1 46 ? 11.43 -3.402 5.363 1 93.94 46 HIS B CA 1
ATOM 1477 C C . HIS B 1 46 ? 11.891 -2.439 6.449 1 93.94 46 HIS B C 1
ATOM 1479 O O . HIS B 1 46 ? 11.164 -1.511 6.812 1 93.94 46 HIS B O 1
ATOM 1485 N N . LYS B 1 47 ? 13 -2.725 6.879 1 95.06 47 LYS B N 1
ATOM 1486 C CA . LYS B 1 47 ? 13.562 -1.887 7.934 1 95.06 47 LYS B CA 1
ATOM 1487 C C . LYS B 1 47 ? 13.711 -0.443 7.465 1 95.06 47 LYS B C 1
ATOM 1489 O O . LYS B 1 47 ? 13.398 0.492 8.203 1 95.06 47 LYS B O 1
ATOM 1494 N N . ARG B 1 48 ? 14.195 -0.262 6.273 1 96.19 48 ARG B N 1
ATOM 1495 C CA . ARG B 1 48 ? 14.383 1.078 5.727 1 96.19 48 ARG B CA 1
ATOM 1496 C C . ARG B 1 48 ? 13.039 1.768 5.5 1 96.19 48 ARG B C 1
ATOM 1498 O O . ARG B 1 48 ? 12.922 2.982 5.672 1 96.19 48 ARG B O 1
ATOM 1505 N N . ALA B 1 49 ? 12.086 1.017 5.129 1 97.62 49 ALA B N 1
ATOM 1506 C CA . ALA B 1 49 ? 10.766 1.587 4.902 1 97.62 49 ALA B CA 1
ATOM 1507 C C . ALA B 1 49 ? 10.188 2.176 6.188 1 97.62 49 ALA B C 1
ATOM 1509 O O . ALA B 1 49 ? 9.5 3.195 6.156 1 97.62 49 ALA B O 1
ATOM 1510 N N . ILE B 1 50 ? 10.469 1.541 7.266 1 97.31 50 ILE B N 1
ATOM 1511 C CA . ILE B 1 50 ? 9.953 1.974 8.562 1 97.31 50 ILE B CA 1
ATOM 1512 C C . ILE B 1 50 ? 10.383 3.414 8.836 1 97.31 50 ILE B C 1
ATOM 1514 O O . ILE B 1 50 ? 9.625 4.195 9.414 1 97.31 50 ILE B O 1
ATOM 1518 N N . GLN B 1 51 ? 11.484 3.842 8.312 1 96.88 51 GLN B N 1
ATOM 1519 C CA . GLN B 1 51 ? 12 5.191 8.5 1 96.88 51 GLN B CA 1
ATOM 1520 C C . GLN B 1 51 ? 11.102 6.227 7.824 1 96.88 51 GLN B C 1
ATOM 1522 O O . GLN B 1 51 ? 11.133 7.406 8.18 1 96.88 51 GLN B O 1
ATOM 1527 N N . TYR B 1 52 ? 10.383 5.762 6.926 1 98.12 52 TYR B N 1
ATOM 1528 C CA . TYR B 1 52 ? 9.508 6.66 6.188 1 98.12 52 TYR B CA 1
ATOM 1529 C C . TYR B 1 52 ? 8.07 6.551 6.684 1 98.12 52 TYR B C 1
ATOM 1531 O O . TYR B 1 52 ? 7.344 7.547 6.73 1 98.12 52 TYR B O 1
ATOM 1539 N N . VAL B 1 53 ? 7.691 5.297 7.109 1 98.44 53 VAL B N 1
ATOM 1540 C CA . VAL B 1 53 ? 6.262 5.066 7.262 1 98.44 53 VAL B CA 1
ATOM 1541 C C . VAL B 1 53 ? 5.895 5.066 8.742 1 98.44 53 VAL B C 1
ATOM 1543 O O . VAL B 1 53 ? 4.711 5.043 9.094 1 98.44 53 VAL B O 1
ATOM 1546 N N . SER B 1 54 ? 6.852 5.105 9.602 1 97.25 54 SER B N 1
ATOM 1547 C CA . SER B 1 54 ? 6.543 5.133 11.031 1 97.25 54 SER B CA 1
ATOM 1548 C C . SER B 1 54 ? 5.715 6.359 11.398 1 97.25 54 SER B C 1
ATOM 1550 O O . SER B 1 54 ? 5.805 7.395 10.734 1 97.25 54 SER B O 1
ATOM 1552 N N . ALA B 1 55 ? 4.938 6.152 12.523 1 97.12 55 ALA B N 1
ATOM 1553 C CA . ALA B 1 55 ? 4.125 7.266 13.008 1 97.12 55 ALA B CA 1
ATOM 1554 C C . ALA B 1 55 ? 4.984 8.492 13.289 1 97.12 55 ALA B C 1
ATOM 1556 O O . ALA B 1 55 ? 4.605 9.617 12.945 1 97.12 55 ALA B O 1
ATOM 1557 N N . LYS B 1 56 ? 6.086 8.289 13.875 1 97.25 56 LYS B N 1
ATOM 1558 C CA . LYS B 1 56 ? 6.996 9.383 14.211 1 97.25 56 LYS B CA 1
ATOM 1559 C C . LYS B 1 56 ? 7.465 10.109 12.953 1 97.25 56 LYS B C 1
ATOM 1561 O O . LYS B 1 56 ? 7.48 11.344 12.914 1 97.25 56 LYS B O 1
ATOM 1566 N N . ALA B 1 57 ? 7.879 9.398 11.93 1 98.12 57 ALA B N 1
ATOM 1567 C CA . ALA B 1 57 ? 8.344 9.992 10.68 1 98.12 57 ALA B CA 1
ATOM 1568 C C . ALA B 1 57 ? 7.227 10.773 10 1 98.12 57 ALA B C 1
ATOM 1570 O O . ALA B 1 57 ? 7.445 11.898 9.531 1 98.12 57 ALA B O 1
ATOM 1571 N N . GLN B 1 58 ? 6.066 10.172 9.938 1 98.69 58 GLN B N 1
ATOM 1572 C CA . GLN B 1 58 ? 4.938 10.812 9.273 1 98.69 58 GLN B CA 1
ATOM 1573 C C . GLN B 1 58 ? 4.512 12.078 10.008 1 98.69 58 GLN B C 1
ATOM 1575 O O . GLN B 1 58 ? 4.184 13.086 9.375 1 98.69 58 GLN B O 1
ATOM 1580 N N . ALA B 1 59 ? 4.496 11.961 11.305 1 98.38 59 ALA B N 1
ATOM 1581 C CA . ALA B 1 59 ? 4.176 13.141 12.102 1 98.38 59 ALA B CA 1
ATOM 1582 C C . ALA B 1 59 ? 5.176 14.266 11.844 1 98.38 59 ALA B C 1
ATOM 1584 O O . ALA B 1 59 ? 4.789 15.422 11.664 1 98.38 59 ALA B O 1
ATOM 1585 N N . LYS B 1 60 ? 6.41 13.945 11.836 1 98.38 60 LYS B N 1
ATOM 1586 C CA . LYS B 1 60 ? 7.453 14.938 11.586 1 98.38 60 LYS B CA 1
ATOM 1587 C C . LYS B 1 60 ? 7.273 15.586 10.219 1 98.38 60 LYS B C 1
ATOM 1589 O O . LYS B 1 60 ? 7.414 16.797 10.078 1 98.38 60 LYS B O 1
ATOM 1594 N N . VAL B 1 61 ? 7.023 14.789 9.25 1 98.81 61 VAL B N 1
ATOM 1595 C CA . VAL B 1 61 ? 6.797 15.289 7.898 1 98.81 61 VAL B CA 1
ATOM 1596 C C . VAL B 1 61 ? 5.656 16.297 7.902 1 98.81 61 VAL B C 1
ATOM 1598 O O . VAL B 1 61 ? 5.801 17.406 7.395 1 98.81 61 VAL B O 1
ATOM 1601 N N . LEU B 1 62 ? 4.551 15.898 8.492 1 98.88 62 LEU B N 1
ATOM 1602 C CA . LEU B 1 62 ? 3.373 16.75 8.469 1 98.88 62 LEU B CA 1
ATOM 1603 C C . LEU B 1 62 ? 3.646 18.078 9.195 1 98.88 62 LEU B C 1
ATOM 1605 O O . LEU B 1 62 ? 3.277 19.141 8.703 1 98.88 62 LEU B O 1
ATOM 1609 N N . LEU B 1 63 ? 4.223 17.953 10.352 1 98.62 63 LEU B N 1
ATOM 1610 C CA . LEU B 1 63 ? 4.52 19.141 11.133 1 98.62 63 LEU B CA 1
ATOM 1611 C C . LEU B 1 63 ? 5.461 20.078 10.375 1 98.62 63 LEU B C 1
ATOM 1613 O O . LEU B 1 63 ? 5.293 21.297 10.398 1 98.62 63 LEU B O 1
ATOM 1617 N N . THR B 1 64 ? 6.438 19.531 9.703 1 98.75 64 THR B N 1
ATOM 1618 C CA . THR B 1 64 ? 7.363 20.328 8.898 1 98.75 64 THR B CA 1
ATOM 1619 C C . THR B 1 64 ? 6.633 21.016 7.746 1 98.75 64 THR B C 1
ATOM 1621 O O . THR B 1 64 ? 6.895 22.172 7.449 1 98.75 64 THR B O 1
ATOM 1624 N N . LEU B 1 65 ? 5.746 20.297 7.09 1 98.75 65 LEU B N 1
ATOM 1625 C CA . LEU B 1 65 ? 4.957 20.875 6.012 1 98.75 65 LEU B CA 1
ATOM 1626 C C . LEU B 1 65 ? 4.113 22.047 6.52 1 98.75 65 LEU B C 1
ATOM 1628 O O . LEU B 1 65 ? 3.992 23.062 5.844 1 98.75 65 LEU B O 1
ATOM 1632 N N . LEU B 1 66 ? 3.523 21.844 7.668 1 98.56 66 LEU B N 1
ATOM 1633 C CA . LEU B 1 66 ? 2.705 22.891 8.281 1 98.56 66 LEU B CA 1
ATOM 1634 C C . LEU B 1 66 ? 3.553 24.109 8.633 1 98.56 66 LEU B C 1
ATOM 1636 O O . LEU B 1 66 ? 3.18 25.234 8.32 1 98.56 66 LEU B O 1
ATOM 1640 N N . GLU B 1 67 ? 4.613 23.844 9.211 1 98.25 67 GLU B N 1
ATOM 1641 C CA . GLU B 1 67 ? 5.508 24.906 9.648 1 98.25 67 GLU B CA 1
ATOM 1642 C C . GLU B 1 67 ? 6.016 25.734 8.469 1 98.25 67 GLU B C 1
ATOM 1644 O O . GLU B 1 67 ? 6.195 26.953 8.578 1 98.25 67 GLU B O 1
ATOM 1649 N N . ASN B 1 68 ? 6.266 25.109 7.34 1 98.12 68 ASN B N 1
ATOM 1650 C CA . ASN B 1 68 ? 6.832 25.75 6.164 1 98.12 68 ASN B CA 1
ATOM 1651 C C . ASN B 1 68 ? 5.746 26.359 5.285 1 98.12 68 ASN B C 1
ATOM 1653 O O . ASN B 1 68 ? 6.035 26.906 4.215 1 98.12 68 ASN B O 1
ATOM 1657 N N . GLY B 1 69 ? 4.555 26.25 5.66 1 97.62 69 GLY B N 1
ATOM 1658 C CA . GLY B 1 69 ? 3.457 26.875 4.938 1 97.62 69 GLY B CA 1
ATOM 1659 C C . GLY B 1 69 ? 3.191 26.25 3.588 1 97.62 69 GLY B C 1
ATOM 1660 O O . GLY B 1 69 ? 2.766 26.922 2.65 1 97.62 69 GLY B O 1
ATOM 1661 N N . ILE B 1 70 ? 3.461 25 3.508 1 98.12 70 ILE B N 1
ATOM 1662 C CA . ILE B 1 70 ? 3.371 24.297 2.232 1 98.12 70 ILE B CA 1
ATOM 1663 C C . ILE B 1 70 ? 1.918 23.922 1.956 1 98.12 70 ILE B C 1
ATOM 1665 O O . ILE B 1 70 ? 1.514 23.781 0.798 1 98.12 70 ILE B O 1
ATOM 1669 N N . LEU B 1 71 ? 1.124 23.719 2.98 1 98.75 71 LEU B N 1
ATOM 1670 C CA . LEU B 1 71 ? -0.231 23.188 2.84 1 98.75 71 LEU B CA 1
ATOM 1671 C C . LEU B 1 71 ? -1.232 24.328 2.648 1 98.75 71 LEU B C 1
ATOM 1673 O O . LEU B 1 71 ? -1.127 25.375 3.297 1 98.75 71 LEU B O 1
ATOM 1677 N N . THR B 1 72 ? -2.141 24.156 1.749 1 98.44 72 THR B N 1
ATOM 1678 C CA . THR B 1 72 ? -3.23 25.094 1.548 1 98.44 72 THR B CA 1
ATOM 1679 C C . THR B 1 72 ? -4.207 25.062 2.719 1 98.44 72 THR B C 1
ATOM 1681 O O . THR B 1 72 ? -4.141 24.156 3.559 1 98.44 72 THR B O 1
ATOM 1684 N N . GLU B 1 73 ? -5.137 26 2.754 1 98.06 73 GLU B N 1
ATOM 1685 C CA . GLU B 1 73 ? -6.16 26.031 3.795 1 98.06 73 GLU B CA 1
ATOM 1686 C C . GLU B 1 73 ? -7.043 24.781 3.723 1 98.06 73 GLU B C 1
ATOM 1688 O O . GLU B 1 73 ? -7.434 24.234 4.754 1 98.06 73 GLU B O 1
ATOM 1693 N N . GLU B 1 74 ? -7.379 24.438 2.551 1 98.12 74 GLU B N 1
ATOM 1694 C CA . GLU B 1 74 ? -8.18 23.234 2.357 1 98.12 74 GLU B CA 1
ATOM 1695 C C . GLU B 1 74 ? -7.461 22 2.9 1 98.12 74 GLU B C 1
ATOM 1697 O O . GLU B 1 74 ? -8.07 21.156 3.568 1 98.12 74 GLU B O 1
ATOM 1702 N N . GLU B 1 75 ? -6.23 21.906 2.668 1 98.75 75 GLU B N 1
ATOM 1703 C CA . GLU B 1 75 ? -5.426 20.797 3.143 1 98.75 75 GLU B CA 1
ATOM 1704 C C . GLU B 1 75 ? -5.309 20.812 4.664 1 98.75 75 GLU B C 1
ATOM 1706 O O . GLU B 1 75 ? -5.316 19.75 5.301 1 98.75 75 GLU B O 1
ATOM 1711 N N . GLN B 1 76 ? -5.184 21.984 5.211 1 98.62 76 GLN B N 1
ATOM 1712 C CA . GLN B 1 76 ? -5.125 22.094 6.664 1 98.62 76 GLN B CA 1
ATOM 1713 C C . GLN B 1 76 ? -6.422 21.609 7.305 1 98.62 76 GLN B C 1
ATOM 1715 O O . GLN B 1 76 ? -6.41 21.031 8.391 1 98.62 76 GLN B O 1
ATOM 1720 N N . SER B 1 77 ? -7.492 21.844 6.617 1 98.25 77 SER B N 1
ATOM 1721 C CA . SER B 1 77 ? -8.773 21.344 7.098 1 98.25 77 SER B CA 1
ATOM 1722 C C . SER B 1 77 ? -8.805 19.812 7.094 1 98.25 77 SER B C 1
ATOM 1724 O O . SER B 1 77 ? -9.32 19.203 8.031 1 98.25 77 SER B O 1
ATOM 1726 N N . VAL B 1 78 ? -8.266 19.219 6.066 1 98.44 78 VAL B N 1
ATOM 1727 C CA . VAL B 1 78 ? -8.18 17.766 5.973 1 98.44 78 VAL B CA 1
ATOM 1728 C C . VAL B 1 78 ? -7.293 17.219 7.09 1 98.44 78 VAL B C 1
ATOM 1730 O O . VAL B 1 78 ? -7.609 16.188 7.699 1 98.44 78 VAL B O 1
ATOM 1733 N N . VAL B 1 79 ? -6.188 17.938 7.309 1 98.62 79 VAL B N 1
ATOM 1734 C CA . VAL B 1 79 ? -5.254 17.562 8.359 1 98.62 79 VAL B CA 1
ATOM 1735 C C . VAL B 1 79 ? -5.969 17.562 9.711 1 98.62 79 VAL B C 1
ATOM 1737 O O . VAL B 1 79 ? -5.82 16.641 10.508 1 98.62 79 VAL B O 1
ATOM 1740 N N . ARG B 1 80 ? -6.754 18.562 9.977 1 97.81 80 ARG B N 1
ATOM 1741 C CA . ARG B 1 80 ? -7.5 18.641 11.227 1 97.81 80 ARG B CA 1
ATOM 1742 C C . ARG B 1 80 ? -8.492 17.484 11.344 1 97.81 80 ARG B C 1
ATOM 1744 O O . ARG B 1 80 ? -8.625 16.875 12.406 1 97.81 80 ARG B O 1
ATOM 1751 N N . ARG B 1 81 ? -9.102 17.203 10.297 1 96.44 81 ARG B N 1
ATOM 1752 C CA . ARG B 1 81 ? -10.039 16.078 10.266 1 96.44 81 ARG B CA 1
ATOM 1753 C C . ARG B 1 81 ? -9.328 14.766 10.562 1 96.44 81 ARG B C 1
ATOM 1755 O O . ARG B 1 81 ? -9.852 13.93 11.297 1 96.44 81 ARG B O 1
ATOM 1762 N N . GLY B 1 82 ? -8.172 14.586 9.961 1 97.12 82 GLY B N 1
ATOM 1763 C CA . GLY B 1 82 ? -7.379 13.391 10.211 1 97.12 82 GLY B CA 1
ATOM 1764 C C . GLY B 1 82 ? -6.871 13.297 11.633 1 97.12 82 GLY B C 1
ATOM 1765 O O . GLY B 1 82 ? -6.895 12.219 12.242 1 97.12 82 GLY B O 1
ATOM 1766 N N . ARG B 1 83 ? -6.492 14.383 12.102 1 96.44 83 ARG B N 1
ATOM 1767 C CA . ARG B 1 83 ? -5.961 14.445 13.461 1 96.44 83 ARG B CA 1
ATOM 1768 C C . ARG B 1 83 ? -7.031 14.086 14.484 1 96.44 83 ARG B C 1
ATOM 1770 O O . ARG B 1 83 ? -6.734 13.477 15.516 1 96.44 83 ARG B O 1
ATOM 1777 N N . ASN B 1 84 ? -8.227 14.391 14.195 1 93.62 84 ASN B N 1
ATOM 1778 C CA . ASN B 1 84 ? -9.32 14.227 15.141 1 93.62 84 ASN B CA 1
ATOM 1779 C C . ASN B 1 84 ? -10.07 12.914 14.906 1 93.62 84 ASN B C 1
ATOM 1781 O O . ASN B 1 84 ? -11.078 12.641 15.562 1 93.62 84 ASN B O 1
ATOM 1785 N N . ALA B 1 85 ? -9.547 12.258 13.945 1 89.25 85 ALA B N 1
ATOM 1786 C CA . ALA B 1 85 ? -10.211 10.992 13.633 1 89.25 85 ALA B CA 1
ATOM 1787 C C . ALA B 1 85 ? -10.156 10.031 14.82 1 89.25 85 ALA B C 1
ATOM 1789 O O . ALA B 1 85 ? -9.125 9.906 15.469 1 89.25 85 ALA B O 1
ATOM 1790 N N . LYS B 1 86 ? -11.234 9.641 15.266 1 75.12 86 LYS B N 1
ATOM 1791 C CA . LYS B 1 86 ? -11.32 8.766 16.438 1 75.12 86 LYS B CA 1
ATOM 1792 C C . LYS B 1 86 ? -11.062 7.312 16.047 1 75.12 86 LYS B C 1
ATOM 1794 O O . LYS B 1 86 ? -11.75 6.762 15.18 1 75.12 86 LYS B O 1
ATOM 1799 N N . SER B 1 87 ? -9.781 6.91 16.438 1 68.88 87 SER B N 1
ATOM 1800 C CA . SER B 1 87 ? -9.547 5.473 16.312 1 68.88 87 SER B CA 1
ATOM 1801 C C . SER B 1 87 ? -9.742 4.77 17.656 1 68.88 87 SER B C 1
ATOM 1803 O O . SER B 1 87 ? -9.586 5.379 18.719 1 68.88 87 SER B O 1
ATOM 1805 N N . GLY B 1 88 ? -10.539 3.799 17.703 1 63.09 88 GLY B N 1
ATOM 1806 C CA . GLY B 1 88 ? -10.836 3.086 18.938 1 63.09 88 GLY B CA 1
ATOM 1807 C C . GLY B 1 88 ? -9.602 2.764 19.766 1 63.09 88 GLY B C 1
ATOM 1808 O O . GLY B 1 88 ? -9.656 2.732 20.984 1 63.09 88 GLY B O 1
ATOM 1809 N N . THR B 1 89 ? -8.516 2.49 19.141 1 67.31 89 THR B N 1
ATOM 1810 C CA . THR B 1 89 ? -7.336 2.059 19.875 1 67.31 89 THR B CA 1
ATOM 1811 C C . THR B 1 89 ? -6.098 2.824 19.422 1 67.31 89 THR B C 1
ATOM 1813 O O . THR B 1 89 ? -5.918 3.057 18.219 1 67.31 89 THR B O 1
ATOM 1816 N N . ILE B 1 90 ? -5.484 3.404 20.391 1 72.38 90 ILE B N 1
ATOM 1817 C CA . ILE B 1 90 ? -4.195 4.027 20.109 1 72.38 90 ILE B CA 1
ATOM 1818 C C . ILE B 1 90 ? -3.07 3.031 20.375 1 72.38 90 ILE B C 1
ATOM 1820 O O . ILE B 1 90 ? -3.055 2.363 21.422 1 72.38 90 ILE B O 1
ATOM 1824 N N . PRO B 1 91 ? -2.148 3.027 19.406 1 75.75 91 PRO B N 1
ATOM 1825 C CA . PRO B 1 91 ? -1.022 2.119 19.641 1 75.75 91 PRO B CA 1
ATOM 1826 C C . PRO B 1 91 ? -0.289 2.396 20.953 1 75.75 91 PRO B C 1
ATOM 1828 O O . PRO B 1 91 ? -0.107 3.557 21.328 1 75.75 91 PRO B O 1
ATOM 1831 N N . LYS B 1 92 ? 0.047 1.372 21.594 1 76.81 92 LYS B N 1
ATOM 1832 C CA . LYS B 1 92 ? 0.637 1.431 22.922 1 76.81 92 LYS B CA 1
ATOM 1833 C C . LYS B 1 92 ? 1.989 2.139 22.891 1 76.81 92 LYS B C 1
ATOM 1835 O O . LYS B 1 92 ? 2.324 2.885 23.812 1 76.81 92 LYS B O 1
ATOM 1840 N N . ASN B 1 93 ? 2.678 1.935 21.938 1 85.62 93 ASN B N 1
ATOM 1841 C CA . ASN B 1 93 ? 4.062 2.391 21.922 1 85.62 93 ASN B CA 1
ATOM 1842 C C . ASN B 1 93 ? 4.207 3.734 21.219 1 85.62 93 ASN B C 1
ATOM 1844 O O . ASN B 1 93 ? 5.312 4.125 20.844 1 85.62 93 ASN B O 1
ATOM 1848 N N . THR B 1 94 ? 3.166 4.445 20.953 1 89.88 94 THR B N 1
ATOM 1849 C CA . THR B 1 94 ? 3.18 5.738 20.281 1 89.88 94 THR B CA 1
ATOM 1850 C C . THR B 1 94 ? 2.389 6.773 21.078 1 89.88 94 THR B C 1
ATOM 1852 O O . THR B 1 94 ? 1.293 6.48 21.562 1 89.88 94 THR B O 1
ATOM 1855 N N . ASP B 1 95 ? 3.053 7.906 21.312 1 92 95 ASP B N 1
ATOM 1856 C CA . ASP B 1 95 ? 2.311 8.945 22.016 1 92 95 ASP B CA 1
ATOM 1857 C C . ASP B 1 95 ? 1.126 9.438 21.188 1 92 95 ASP B C 1
ATOM 1859 O O . ASP B 1 95 ? 1.18 9.438 19.953 1 92 95 ASP B O 1
ATOM 1863 N N . VAL B 1 96 ? 0.154 9.906 21.812 1 92.81 96 VAL B N 1
ATOM 1864 C CA . VAL B 1 96 ? -1.147 10.242 21.234 1 92.81 96 VAL B CA 1
ATOM 1865 C C . VAL B 1 96 ? -0.981 11.305 20.156 1 92.81 96 VAL B C 1
ATOM 1867 O O . VAL B 1 96 ? -1.559 11.195 19.078 1 92.81 96 VAL B O 1
ATOM 1870 N N . GLN B 1 97 ? -0.215 12.328 20.438 1 94.81 97 GLN B N 1
ATOM 1871 C CA . GLN B 1 97 ? -0.049 13.422 19.5 1 94.81 97 GLN B CA 1
ATOM 1872 C C . GLN B 1 97 ? 0.629 12.938 18.219 1 94.81 97 GLN B C 1
ATOM 1874 O O . GLN B 1 97 ? 0.21 13.297 17.109 1 94.81 97 GLN B O 1
ATOM 1879 N N . THR B 1 98 ? 1.656 12.156 18.391 1 96.69 98 THR B N 1
ATOM 1880 C CA . THR B 1 98 ? 2.355 11.586 17.25 1 96.69 98 THR B CA 1
ATOM 1881 C C . THR B 1 98 ? 1.405 10.742 16.406 1 96.69 98 THR B C 1
ATOM 1883 O O . THR B 1 98 ? 1.405 10.852 15.172 1 96.69 98 THR B O 1
ATOM 1886 N N . TYR B 1 99 ? 0.649 9.977 17.047 1 95.5 99 TYR B N 1
ATOM 1887 C CA . TYR B 1 99 ? -0.322 9.141 16.344 1 95.5 99 TYR B CA 1
ATOM 1888 C C . TYR B 1 99 ? -1.322 10 15.578 1 95.5 99 TYR B C 1
ATOM 1890 O O . TYR B 1 99 ? -1.63 9.711 14.422 1 95.5 99 TYR B O 1
ATOM 1898 N N . ARG B 1 100 ? -1.822 11.031 16.188 1 96.12 100 ARG B N 1
ATOM 1899 C CA . ARG B 1 100 ? -2.809 11.914 15.586 1 96.12 100 ARG B CA 1
ATOM 1900 C C . ARG B 1 100 ? -2.24 12.602 14.344 1 96.12 100 ARG B C 1
ATOM 1902 O O . ARG B 1 100 ? -2.904 12.672 13.305 1 96.12 100 ARG B O 1
ATOM 1909 N N . TYR B 1 101 ? -1.015 13.047 14.445 1 97.94 101 TYR B N 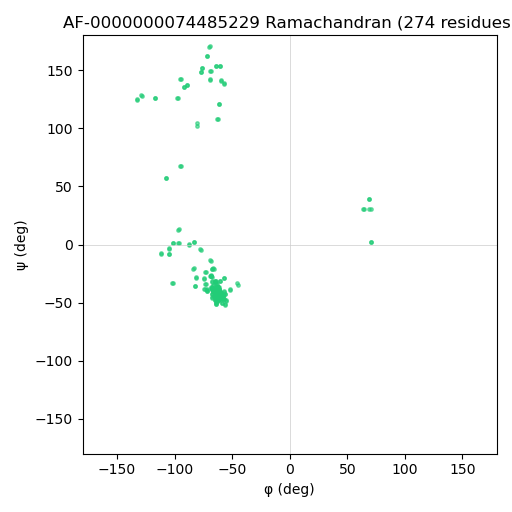1
ATOM 1910 C CA . TYR B 1 101 ? -0.397 13.734 13.32 1 97.94 101 TYR B CA 1
ATOM 1911 C C . TYR B 1 101 ? -0.062 12.758 12.203 1 97.94 101 TYR B C 1
ATOM 1913 O O . TYR B 1 101 ? -0.147 13.102 11.016 1 97.94 101 TYR B O 1
ATOM 1921 N N . SER B 1 102 ? 0.39 11.586 12.555 1 98 102 SER B N 1
ATOM 1922 C CA . SER B 1 102 ? 0.649 10.578 11.531 1 98 102 SER B CA 1
ATOM 1923 C C . SER B 1 102 ? -0.628 10.211 10.781 1 98 102 SER B C 1
ATOM 1925 O O . SER B 1 102 ? -0.631 10.133 9.547 1 98 102 SER B O 1
ATOM 1927 N N . THR B 1 103 ? -1.716 10.078 11.508 1 97.19 103 THR B N 1
ATOM 1928 C CA . THR B 1 103 ? -3.018 9.805 10.906 1 97.19 103 THR B CA 1
ATOM 1929 C C . THR B 1 103 ? -3.449 10.953 10 1 97.19 103 THR B C 1
ATOM 1931 O O . THR B 1 103 ? -3.996 10.727 8.922 1 97.19 103 THR B O 1
ATOM 1934 N N . ALA B 1 104 ? -3.17 12.109 10.453 1 98.62 104 ALA B N 1
ATOM 1935 C CA . ALA B 1 104 ? -3.498 13.305 9.68 1 98.62 104 ALA B CA 1
ATOM 1936 C C . ALA B 1 104 ? -2.727 13.328 8.359 1 98.62 104 ALA B C 1
ATOM 1938 O O . ALA B 1 104 ? -3.273 13.695 7.32 1 98.62 104 ALA B O 1
ATOM 1939 N N . PHE B 1 105 ? -1.465 12.945 8.398 1 98.88 105 PHE B N 1
ATOM 1940 C CA . PHE B 1 105 ? -0.657 12.891 7.188 1 98.88 105 PHE B CA 1
ATOM 1941 C C . PHE B 1 105 ? -1.225 11.875 6.203 1 98.88 105 PHE B C 1
ATOM 1943 O O . PHE B 1 105 ? -1.355 12.172 5.012 1 98.88 105 PHE B O 1
ATOM 1950 N N . GLU B 1 106 ? -1.567 10.734 6.727 1 98.69 106 GLU B N 1
ATOM 1951 C CA . GLU B 1 106 ? -2.172 9.703 5.891 1 98.69 106 GLU B CA 1
ATOM 1952 C C . GLU B 1 106 ? -3.469 10.195 5.254 1 98.69 106 GLU B C 1
ATOM 1954 O O . GLU B 1 106 ? -3.713 9.961 4.07 1 98.69 106 GLU B O 1
ATOM 1959 N N . ALA B 1 107 ? -4.262 10.859 6.055 1 98.56 107 ALA B N 1
ATOM 1960 C CA . ALA B 1 107 ? -5.539 11.375 5.566 1 98.56 107 ALA B CA 1
ATOM 1961 C C . ALA B 1 107 ? -5.328 12.367 4.43 1 98.56 107 ALA B C 1
ATOM 1963 O O . ALA B 1 107 ? -6.082 12.375 3.451 1 98.56 107 ALA B O 1
ATOM 1964 N N . LEU B 1 108 ? -4.332 13.188 4.578 1 98.88 108 LEU B N 1
ATOM 1965 C CA . LEU B 1 108 ? -4.012 14.18 3.553 1 98.88 108 LEU B CA 1
ATOM 1966 C C . LEU B 1 108 ? -3.65 13.492 2.238 1 98.88 108 LEU B C 1
ATOM 1968 O O . LEU B 1 108 ? -4.137 13.891 1.176 1 98.88 108 LEU B O 1
ATOM 1972 N N . ILE B 1 109 ? -2.836 12.492 2.312 1 98.81 109 ILE B N 1
ATOM 1973 C CA . ILE B 1 109 ? -2.461 11.719 1.134 1 98.81 109 ILE B CA 1
ATOM 1974 C C . ILE B 1 109 ? -3.701 11.055 0.536 1 98.81 109 ILE B C 1
ATOM 1976 O O . ILE B 1 109 ? -3.916 11.109 -0.677 1 98.81 109 ILE B O 1
ATOM 1980 N N . GLY B 1 110 ? -4.484 10.477 1.431 1 98.56 110 GLY B N 1
ATOM 1981 C CA . GLY B 1 110 ? -5.699 9.812 0.975 1 98.56 110 GLY B CA 1
ATOM 1982 C C . GLY B 1 110 ? -6.668 10.758 0.29 1 98.56 110 GLY B C 1
ATOM 1983 O O . GLY B 1 110 ? -7.289 10.398 -0.712 1 98.56 110 GLY B O 1
ATOM 1984 N N . TYR B 1 111 ? -6.773 11.93 0.779 1 98.38 111 TYR B N 1
ATOM 1985 C CA . TYR B 1 111 ? -7.656 12.961 0.233 1 98.38 111 TYR B CA 1
ATOM 1986 C C . TYR B 1 111 ? -7.309 13.258 -1.221 1 98.38 111 TYR B C 1
ATOM 1988 O O . TYR B 1 111 ? -8.18 13.234 -2.092 1 98.38 111 TYR B O 1
ATOM 1996 N N . HIS B 1 112 ? -6.105 13.484 -1.482 1 98.25 112 HIS B N 1
ATOM 1997 C CA . HIS B 1 112 ? -5.695 13.836 -2.838 1 98.25 112 HIS B CA 1
ATOM 1998 C C . HIS B 1 112 ? -5.734 12.625 -3.756 1 98.25 112 HIS B C 1
ATOM 2000 O O . HIS B 1 112 ? -6.082 12.742 -4.934 1 98.25 112 HIS B O 1
ATOM 2006 N N . PHE B 1 113 ? -5.438 11.492 -3.246 1 97.94 113 PHE B N 1
ATOM 2007 C CA . PHE B 1 113 ? -5.48 10.273 -4.051 1 97.94 113 PHE B CA 1
ATOM 2008 C C . PHE B 1 113 ? -6.898 9.984 -4.52 1 97.94 113 PHE B C 1
ATOM 2010 O O . PHE B 1 113 ? -7.137 9.789 -5.711 1 97.94 113 PHE B O 1
ATOM 2017 N N . LEU B 1 114 ? -7.797 9.992 -3.564 1 96.94 114 LEU B N 1
ATOM 2018 C CA . LEU B 1 114 ? -9.188 9.68 -3.887 1 96.94 114 LEU B CA 1
ATOM 2019 C C . LEU B 1 114 ? -9.805 10.773 -4.75 1 96.94 114 LEU B C 1
ATOM 2021 O O . LEU B 1 114 ? -10.727 10.516 -5.523 1 96.94 114 LEU B O 1
ATOM 2025 N N . GLY B 1 115 ? -9.297 11.938 -4.582 1 95.19 115 GLY B N 1
ATOM 2026 C CA . GLY B 1 115 ? -9.773 13.062 -5.371 1 95.19 115 GLY B CA 1
ATOM 2027 C C . GLY B 1 115 ? -9.125 13.148 -6.742 1 95.19 115 GLY B C 1
ATOM 2028 O O . GLY B 1 115 ? -9.352 14.102 -7.484 1 95.19 115 GLY B O 1
ATOM 2029 N N . ASN B 1 116 ? -8.258 12.18 -7.074 1 94.75 116 ASN B N 1
ATOM 2030 C CA . ASN B 1 116 ? -7.566 12.086 -8.352 1 94.75 116 ASN B CA 1
ATOM 2031 C C . ASN B 1 116 ? -6.625 13.266 -8.578 1 94.75 116 ASN B C 1
ATOM 2033 O O . ASN B 1 116 ? -6.48 13.742 -9.703 1 94.75 116 ASN B O 1
ATOM 2037 N N . ASN B 1 117 ? -6.102 13.781 -7.52 1 95.25 117 ASN B N 1
ATOM 2038 C CA . ASN B 1 117 ? -5.062 14.805 -7.586 1 95.25 117 ASN B CA 1
ATOM 2039 C C . ASN B 1 117 ? -3.668 14.195 -7.484 1 95.25 117 ASN B C 1
ATOM 2041 O O . ASN B 1 117 ? -2.932 14.461 -6.535 1 95.25 117 ASN B O 1
ATOM 2045 N N . GLU B 1 118 ? -3.318 13.492 -8.445 1 95.38 118 GLU B N 1
ATOM 2046 C CA . GLU B 1 118 ? -2.08 12.719 -8.453 1 95.38 118 GLU B CA 1
ATOM 2047 C C . GLU B 1 118 ? -0.86 13.625 -8.344 1 95.38 118 GLU B C 1
ATOM 2049 O O . GLU B 1 118 ? 0.117 13.289 -7.672 1 95.38 118 GLU B O 1
ATOM 2054 N N . LYS B 1 119 ? -0.9 14.727 -9.039 1 97.12 119 LYS B N 1
ATOM 2055 C CA . LYS B 1 119 ? 0.222 15.664 -9 1 97.12 119 LYS B CA 1
ATOM 2056 C C . LYS B 1 119 ? 0.495 16.141 -7.578 1 97.12 119 LYS B C 1
ATOM 2058 O O . LYS B 1 119 ? 1.649 16.203 -7.148 1 97.12 119 LYS B O 1
ATOM 2063 N N . ARG B 1 120 ? -0.552 16.484 -6.879 1 98.12 120 ARG B N 1
ATOM 2064 C CA . ARG B 1 120 ? -0.398 16.953 -5.508 1 98.12 120 ARG B CA 1
ATOM 2065 C C . ARG B 1 120 ? 0.065 15.836 -4.586 1 98.12 120 ARG B C 1
ATOM 2067 O O . ARG B 1 120 ? 0.855 16.062 -3.666 1 98.12 120 ARG B O 1
ATOM 2074 N N . VAL B 1 121 ? -0.406 14.594 -4.785 1 98.38 121 VAL B N 1
ATOM 2075 C CA . VAL B 1 121 ? 0.086 13.438 -4.047 1 98.38 121 VAL B CA 1
ATOM 2076 C C . VAL B 1 121 ? 1.602 13.336 -4.199 1 98.38 121 VAL B C 1
ATOM 2078 O O . VAL B 1 121 ? 2.326 13.242 -3.203 1 98.38 121 VAL B O 1
ATOM 2081 N N . GLU B 1 122 ? 2.031 13.438 -5.402 1 98.25 122 GLU B N 1
ATOM 2082 C CA . GLU B 1 122 ? 3.455 13.266 -5.676 1 98.25 122 GLU B CA 1
ATOM 2083 C C . GLU B 1 122 ? 4.277 14.398 -5.074 1 98.25 122 GLU B C 1
ATOM 2085 O O . GLU B 1 122 ? 5.383 14.18 -4.582 1 98.25 122 GLU B O 1
ATOM 2090 N N . GLU B 1 123 ? 3.768 15.562 -5.109 1 98.44 123 GLU B N 1
ATOM 2091 C CA . GLU B 1 123 ? 4.453 16.703 -4.504 1 98.44 123 GLU B CA 1
ATOM 2092 C C . GLU B 1 123 ? 4.629 16.5 -3.002 1 98.44 123 GLU B C 1
ATOM 2094 O O . GLU B 1 123 ? 5.719 16.719 -2.465 1 98.44 123 GLU B O 1
ATOM 2099 N N . LEU B 1 124 ? 3.539 16.094 -2.34 1 98.75 124 LEU B N 1
ATOM 2100 C CA . LEU B 1 124 ? 3.58 15.875 -0.897 1 98.75 124 LEU B CA 1
ATOM 2101 C C . LEU B 1 124 ? 4.531 14.742 -0.54 1 98.75 124 LEU B C 1
ATOM 2103 O O . LEU B 1 124 ? 5.289 14.844 0.428 1 98.75 124 LEU B O 1
ATOM 2107 N N . ILE B 1 125 ? 4.523 13.727 -1.315 1 98.56 125 ILE B N 1
ATOM 2108 C CA . ILE B 1 125 ? 5.352 12.555 -1.038 1 98.56 125 ILE B CA 1
ATOM 2109 C C . ILE B 1 125 ? 6.82 12.891 -1.312 1 98.56 125 ILE B C 1
ATOM 2111 O O . ILE B 1 125 ? 7.703 12.484 -0.553 1 98.56 125 ILE B O 1
ATOM 2115 N N . ARG B 1 126 ? 7.051 13.633 -2.365 1 97.88 126 ARG B N 1
ATOM 2116 C CA . ARG B 1 126 ? 8.414 14.086 -2.623 1 97.88 126 ARG B CA 1
ATOM 2117 C C . ARG B 1 126 ? 8.945 14.914 -1.457 1 97.88 126 ARG B C 1
ATOM 2119 O O . ARG B 1 126 ? 10.086 14.727 -1.028 1 97.88 126 ARG B O 1
ATOM 2126 N N . ASN B 1 127 ? 8.133 15.836 -1.005 1 98.31 127 ASN B N 1
ATOM 2127 C CA . ASN B 1 127 ? 8.516 16.641 0.154 1 98.31 127 ASN B CA 1
ATOM 2128 C C . ASN B 1 127 ? 8.82 15.758 1.365 1 98.31 127 ASN B C 1
ATOM 2130 O O . ASN B 1 127 ? 9.773 16.016 2.102 1 98.31 127 ASN B O 1
ATOM 2134 N N . SER B 1 128 ? 8 14.734 1.552 1 98.62 128 SER B N 1
ATOM 2135 C CA . SER B 1 128 ? 8.203 13.836 2.686 1 98.62 128 SER B CA 1
ATOM 2136 C C . SER B 1 128 ? 9.547 13.125 2.598 1 98.62 128 SER B C 1
ATOM 2138 O O . SER B 1 128 ? 10.25 12.977 3.602 1 98.62 128 SER B O 1
ATOM 2140 N N . PHE B 1 129 ? 9.906 12.656 1.383 1 97.75 129 PHE B N 1
ATOM 2141 C CA . PHE B 1 129 ? 11.188 11.992 1.19 1 97.75 129 PHE B CA 1
ATOM 2142 C C . PHE B 1 129 ? 12.344 12.938 1.496 1 97.75 129 PHE B C 1
ATOM 2144 O O . PHE B 1 129 ? 13.297 12.562 2.178 1 97.75 129 PHE B O 1
ATOM 2151 N N . VAL B 1 130 ? 12.234 14.18 1.019 1 97.5 130 VAL B N 1
ATOM 2152 C CA . VAL B 1 130 ? 13.273 15.18 1.242 1 97.5 130 VAL B CA 1
ATOM 2153 C C . VAL B 1 130 ? 13.43 15.445 2.738 1 97.5 130 VAL B C 1
ATOM 2155 O O . VAL B 1 130 ? 14.547 15.469 3.258 1 97.5 130 VAL B O 1
ATOM 2158 N N . ILE B 1 131 ? 12.359 15.609 3.422 1 97.94 131 ILE B N 1
ATOM 2159 C CA . ILE B 1 131 ? 12.359 15.93 4.844 1 97.94 131 ILE B CA 1
ATOM 2160 C C . ILE B 1 131 ? 12.984 14.773 5.629 1 97.94 131 ILE B C 1
ATOM 2162 O O . ILE B 1 131 ? 13.859 14.992 6.469 1 97.94 131 ILE B O 1
ATOM 2166 N N . ILE B 1 132 ? 12.594 13.547 5.348 1 97.5 132 ILE B N 1
ATOM 2167 C CA . ILE B 1 132 ? 13.055 12.367 6.074 1 97.5 132 ILE B CA 1
ATOM 2168 C C . ILE B 1 132 ? 14.539 12.148 5.797 1 97.5 132 ILE B C 1
ATOM 2170 O O . ILE B 1 132 ? 15.32 11.891 6.719 1 97.5 132 ILE B O 1
ATOM 2174 N N . GLU B 1 133 ? 14.93 12.234 4.566 1 95.62 133 GLU B N 1
ATOM 2175 C CA . GLU B 1 133 ? 16.297 11.914 4.172 1 95.62 133 GLU B CA 1
ATOM 2176 C C . GLU B 1 133 ? 17.266 13.016 4.602 1 95.62 133 GLU B C 1
ATOM 2178 O O . GLU B 1 133 ? 18.453 12.758 4.824 1 95.62 133 GLU B O 1
ATOM 2183 N N . SER B 1 134 ? 16.734 14.242 4.66 1 94.5 134 SER B N 1
ATOM 2184 C CA . SER B 1 134 ? 17.562 15.336 5.172 1 94.5 134 SER B CA 1
ATOM 2185 C C . SER B 1 134 ? 17.844 15.156 6.66 1 94.5 134 SER B C 1
ATOM 2187 O O . SER B 1 134 ? 18.906 15.539 7.141 1 94.5 134 SER B O 1
ATOM 2189 N N . GLU B 1 135 ? 16.984 14.586 7.383 1 88.94 135 GLU B N 1
ATOM 2190 C CA . GLU B 1 135 ? 17.172 14.336 8.812 1 88.94 135 GLU B CA 1
ATOM 2191 C C . GLU B 1 135 ? 18.141 13.188 9.047 1 88.94 135 GLU B C 1
ATOM 2193 O O . GLU B 1 135 ? 18.875 13.188 10.039 1 88.94 135 GLU B O 1
ATOM 2198 N N . GLU B 1 136 ? 18.078 12.156 8.227 1 82.94 136 GLU B N 1
ATOM 2199 C CA . GLU B 1 136 ? 19 11.023 8.344 1 82.94 136 GLU B CA 1
ATOM 2200 C C . GLU B 1 136 ? 20.438 11.453 8.125 1 82.94 136 GLU B C 1
ATOM 2202 O O . GLU B 1 136 ? 21.359 10.875 8.711 1 82.94 136 GLU B O 1
ATOM 2207 N N . ARG B 1 137 ? 20.594 12.352 7.238 1 79.44 137 ARG B N 1
ATOM 2208 C CA . ARG B 1 137 ? 21.938 12.852 6.973 1 79.44 137 ARG B CA 1
ATOM 2209 C C . ARG B 1 137 ? 22.469 13.664 8.156 1 79.44 137 ARG B C 1
ATOM 2211 O O . ARG B 1 137 ? 23.672 13.719 8.391 1 79.44 137 ARG B O 1
ATOM 2218 N N . LYS B 1 138 ? 21.562 14.25 8.906 1 76 138 LYS B N 1
ATOM 2219 C CA . LYS B 1 138 ? 21.984 15.07 10.039 1 76 138 LYS B CA 1
ATOM 2220 C C . LYS B 1 138 ? 22.25 14.203 11.266 1 76 138 LYS B C 1
ATOM 2222 O O . LYS B 1 138 ? 23 14.602 12.164 1 76 138 LYS B O 1
ATOM 2227 N N . SER B 1 139 ? 21.75 13.047 11.359 1 66.81 139 SER B N 1
ATOM 2228 C CA . SER B 1 139 ? 21.969 12.188 12.516 1 66.81 139 SE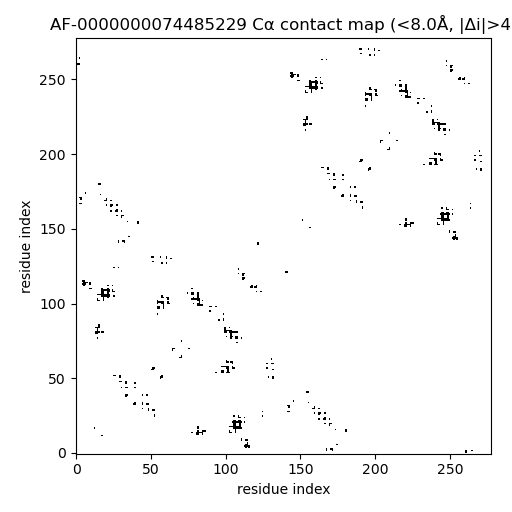R B CA 1
ATOM 2229 C C . SER B 1 139 ? 23.219 11.32 12.336 1 66.81 139 SER B C 1
ATOM 2231 O O . SER B 1 139 ? 23.938 11.055 13.297 1 66.81 139 SER B O 1
#

Organism: Parageobacillus thermoglucosidasius (NCBI:txid1426)

InterPro domains:
  IPR000999 Ribonuclease III domain [PF00636] (17-115)
  IPR000999 Ribonuclease III domain [SM00535] (1-137)
  IPR000999 Ribonuclease III domain [cd00593] (18-132)
  IPR008226 Mini-ribonuclease 3 family [MF_01468] (7-133)
  IPR008226 Mini-ribonuclease 3 family [PIRSF005520] (6-135)
  IPR036389 Ribonuclease III, endonuclease domain superfamily [G3DSA:1.10.1520.10] (6-139)
  IPR036389 Ribonuclease III, endonuclease domain superfamily [SSF69065] (9-131)

Secondary structure (DSSP, 8-state):
--TTPPPTTGGGS-HHHHHHHHHHHHHHHHHHHHHHHS-S-GGGHHHHHHHHHSHHHHHHHHHHHHHTT-S-HHHHHHHHHHHT---S---TTS-HHHHHHHHHHHHHHHHHHHTT-HHHHHHHHHHHHHHHHHHHHH-/--SSPPPTTGGGS-HHHHHHHHHHHHHHHHHHHHHHHS-S-GGGHHHHHHHHHSHHHHHHHHHHHHHTT-S-HHHHHHHHHHHT---S---TTS-HHHHHHHHHHHHHHHHHHHTT-HHHHHHHHHHHHHHHHHHHHH-